Protein AF-A0A7Z9ZID0-F1 (afdb_monomer_lite)

Foldseek 3Di:
DDPPPDDDDDDDDDPLVQLLVLLVVVCPDPLNVCQLQANKEWQAAALSSQSVVCVLLVDHGPSVQSHAWDCDPNATEGDDPVSHDGIFMDGNSHTDPDHPLVSLVVHAQSYEYEEEAQAAEPLGKGKHWALDPCRPPCSSRVCSCVVRNYAAAYEYECVRYDHDLVVVQVVADQVVPPDHGYGGTHIDIDPPHHYGYD

Secondary structure (DSSP, 8-state):
--------------HHHHHHHHHHHHHT-HHHHHHHHSSEEEE-S-HHHHHHHHHHHSS---TTTT-SEEEETTEEEE--GGGSPPPEEEETTEE----HHHHHHH--TT-EEE---SEE-TTS-EEEEE-STT-HHHHHHHHHHHHHT-EEEEE--GGGB-S-HHHHHHT--GGG-SS-SBS--EEEEESSSEEE--

Structure (mmCIF, N/CA/C/O backbone):
data_AF-A0A7Z9ZID0-F1
#
_entry.id   AF-A0A7Z9ZID0-F1
#
loop_
_atom_site.group_PDB
_atom_site.id
_atom_site.type_symbol
_atom_site.label_atom_id
_atom_site.label_alt_id
_atom_site.label_comp_id
_atom_site.label_asym_id
_atom_site.label_entity_id
_atom_site.label_seq_id
_atom_site.pdbx_PDB_ins_code
_atom_site.Cartn_x
_atom_site.Cartn_y
_atom_site.Cartn_z
_atom_site.occupancy
_atom_site.B_iso_or_equiv
_atom_site.auth_seq_id
_atom_site.auth_comp_id
_atom_site.auth_asym_id
_atom_site.auth_atom_id
_atom_site.pdbx_PDB_model_num
ATOM 1 N N . MET A 1 1 ? -44.189 16.144 -4.422 1.00 52.25 1 MET A N 1
ATOM 2 C CA . MET A 1 1 ? -42.868 15.575 -4.083 1.00 52.25 1 MET A CA 1
ATOM 3 C C . MET A 1 1 ? -41.857 16.366 -4.891 1.00 52.25 1 MET A C 1
ATOM 5 O O . MET A 1 1 ? -41.951 16.339 -6.110 1.00 52.25 1 MET A O 1
ATOM 9 N N . SER A 1 2 ? -41.036 17.201 -4.249 1.00 58.66 2 SER A N 1
ATOM 10 C CA . SER A 1 2 ? -40.057 18.024 -4.967 1.00 58.66 2 SER A CA 1
ATOM 11 C C . SER A 1 2 ? -39.011 17.110 -5.590 1.00 58.66 2 SER A C 1
ATOM 13 O O . SER A 1 2 ? -38.384 16.327 -4.877 1.00 58.66 2 SER A O 1
ATOM 15 N N . ASN A 1 3 ? -38.847 17.209 -6.903 1.00 63.84 3 ASN A N 1
ATOM 16 C CA . ASN A 1 3 ? -37.758 16.583 -7.633 1.00 63.84 3 ASN A CA 1
ATOM 17 C C . ASN A 1 3 ? -36.462 17.230 -7.114 1.00 63.84 3 ASN A C 1
ATOM 19 O O . ASN A 1 3 ? -36.176 18.372 -7.468 1.00 63.84 3 ASN A O 1
ATOM 23 N N . GLN A 1 4 ? -35.763 16.591 -6.170 1.00 71.00 4 GLN A N 1
ATOM 24 C CA . GLN A 1 4 ? -34.474 17.103 -5.709 1.00 71.00 4 GLN A CA 1
ATOM 25 C C . GLN A 1 4 ? -33.519 17.067 -6.898 1.00 71.00 4 GLN A C 1
ATOM 27 O O . GLN A 1 4 ? -33.295 16.011 -7.489 1.00 71.00 4 GLN A O 1
ATOM 32 N N . GLU A 1 5 ? -33.014 18.237 -7.272 1.00 78.31 5 GLU A N 1
ATOM 33 C CA . GLU A 1 5 ? -32.021 18.383 -8.326 1.00 78.31 5 GLU A CA 1
ATOM 34 C C . GLU A 1 5 ? -30.779 17.579 -7.922 1.00 78.31 5 GLU A C 1
ATOM 36 O O . GLU A 1 5 ? -30.155 17.847 -6.893 1.00 78.31 5 GLU A O 1
ATOM 41 N N . ILE A 1 6 ? -30.462 16.529 -8.684 1.00 82.38 6 ILE A N 1
ATOM 42 C CA . ILE A 1 6 ? -29.254 15.739 -8.452 1.00 82.38 6 ILE A CA 1
ATOM 43 C C . ILE A 1 6 ? -28.079 16.584 -8.933 1.00 82.38 6 ILE A C 1
ATOM 45 O O . ILE A 1 6 ? -27.819 16.686 -10.131 1.00 82.38 6 ILE A O 1
ATOM 49 N N . THR A 1 7 ? -27.369 17.194 -7.990 1.00 85.38 7 THR A N 1
ATOM 50 C CA . THR A 1 7 ? -26.121 17.900 -8.273 1.00 85.38 7 THR A CA 1
ATOM 51 C C . THR A 1 7 ? -24.980 16.890 -8.339 1.00 85.38 7 THR A C 1
ATOM 53 O O . THR A 1 7 ? -24.645 16.255 -7.341 1.00 85.38 7 THR A O 1
ATOM 56 N N . SER A 1 8 ? -24.358 16.756 -9.509 1.00 90.69 8 SER A N 1
ATOM 57 C CA . SER A 1 8 ? -23.171 15.922 -9.718 1.00 90.69 8 SER A CA 1
ATOM 58 C C . SER A 1 8 ? -22.018 16.744 -10.284 1.00 90.69 8 SER A C 1
ATOM 60 O O . SER A 1 8 ? -22.240 17.629 -11.109 1.00 90.69 8 SER A O 1
ATOM 62 N N . ALA A 1 9 ? -20.788 16.411 -9.896 1.00 91.56 9 ALA A N 1
ATOM 63 C CA . ALA A 1 9 ? -19.568 16.982 -10.455 1.00 91.56 9 ALA A CA 1
ATOM 64 C C . ALA A 1 9 ? -18.607 15.866 -10.879 1.00 91.56 9 ALA A C 1
ATOM 66 O O . ALA A 1 9 ? -18.638 14.766 -10.329 1.00 91.56 9 ALA A O 1
ATOM 67 N N . VAL A 1 10 ? -17.747 16.168 -11.850 1.00 92.31 10 VAL A N 1
ATOM 68 C CA . VAL A 1 10 ? -16.692 15.273 -12.333 1.00 92.31 10 VAL A CA 1
ATOM 69 C C . VAL A 1 10 ? -15.366 16.009 -12.223 1.00 92.31 10 VAL A C 1
ATOM 71 O O . VAL A 1 10 ? -15.252 17.151 -12.666 1.00 92.31 10 VAL A O 1
ATOM 74 N N . PHE A 1 11 ? -14.367 15.346 -11.647 1.00 92.19 11 PHE A N 1
ATOM 75 C CA . PHE A 1 11 ? -13.010 15.865 -11.517 1.00 92.19 11 PHE A CA 1
ATOM 76 C C . PHE A 1 11 ? -12.038 14.925 -12.225 1.00 92.19 11 PHE A C 1
ATOM 78 O O . PHE A 1 11 ? -12.137 13.708 -12.091 1.00 92.19 11 PHE A O 1
ATOM 85 N N . ALA A 1 12 ? -11.089 15.493 -12.966 1.00 93.69 12 ALA A N 1
ATOM 86 C CA . ALA A 1 12 ? -9.945 14.756 -13.482 1.00 93.69 12 ALA A CA 1
ATOM 87 C C . ALA A 1 12 ? -8.785 14.916 -12.497 1.00 93.69 12 ALA A C 1
ATOM 89 O O . ALA A 1 12 ? -8.380 16.041 -12.209 1.00 93.69 12 ALA A O 1
ATOM 90 N N . LEU A 1 13 ? -8.270 13.800 -11.983 1.00 94.00 13 LEU A N 1
ATOM 91 C CA . LEU A 1 13 ? -7.156 13.788 -11.041 1.00 94.00 13 LEU A CA 1
ATOM 92 C C . LEU A 1 13 ? -5.894 13.272 -11.729 1.00 94.00 13 LEU A C 1
ATOM 94 O O . LEU A 1 13 ? -5.905 12.281 -12.460 1.00 94.00 13 LEU A O 1
ATOM 98 N N . THR A 1 14 ? -4.768 13.915 -11.451 1.00 96.19 14 THR A N 1
ATOM 99 C CA . THR A 1 14 ? -3.453 13.333 -11.711 1.00 96.19 14 THR A CA 1
ATOM 100 C C . THR A 1 14 ? -3.218 12.146 -10.771 1.00 96.19 14 THR A C 1
ATOM 102 O O . THR A 1 14 ? -3.783 12.102 -9.672 1.00 96.19 14 THR A O 1
ATOM 105 N N . PRO A 1 15 ? -2.303 11.214 -11.094 1.00 94.50 15 PRO A N 1
ATOM 106 C CA . PRO A 1 15 ? -1.967 10.123 -10.179 1.00 94.50 15 PRO A CA 1
ATOM 107 C C . PRO A 1 15 ? -1.492 10.588 -8.793 1.00 94.50 15 PRO A C 1
ATOM 109 O O . PRO A 1 15 ? -1.578 9.838 -7.828 1.00 94.50 15 PRO A O 1
ATOM 112 N N . SER A 1 16 ? -0.950 11.804 -8.659 1.00 95.06 16 SER A N 1
ATOM 113 C CA . SER A 1 16 ? -0.540 12.338 -7.353 1.00 95.06 16 SER A CA 1
ATOM 114 C C . SER A 1 16 ? -1.727 12.830 -6.522 1.00 95.06 16 SER A C 1
ATOM 116 O O . SER A 1 16 ? -1.750 12.611 -5.313 1.00 95.06 16 SER A O 1
ATOM 118 N N . GLU A 1 17 ? -2.698 13.494 -7.147 1.00 96.62 17 GLU A N 1
ATOM 119 C CA . GLU A 1 17 ? -3.932 13.935 -6.477 1.00 96.62 17 GLU A CA 1
ATOM 120 C C . GLU A 1 17 ? -4.794 12.734 -6.082 1.00 96.62 17 GLU A C 1
ATOM 122 O O . GLU A 1 17 ? -5.309 12.677 -4.969 1.00 96.62 17 GLU A O 1
ATOM 127 N N . SER A 1 18 ? -4.836 11.730 -6.956 1.00 96.69 18 SER A N 1
ATOM 128 C CA . SER A 1 18 ? -5.506 10.446 -6.747 1.00 96.69 18 SER A CA 1
ATOM 129 C C . SER A 1 18 ? -4.941 9.739 -5.492 1.00 96.69 18 SER A C 1
ATOM 131 O O . SER A 1 18 ? -5.659 9.467 -4.529 1.00 96.69 18 SER A O 1
ATOM 133 N N . LYS A 1 19 ? -3.604 9.651 -5.368 1.00 97.50 19 LYS A N 1
ATOM 134 C CA . LYS A 1 19 ? -2.928 9.141 -4.153 1.00 97.50 19 LYS A CA 1
ATOM 135 C C . LYS A 1 19 ? -3.244 9.930 -2.882 1.00 97.50 19 LYS A C 1
ATOM 137 O O . LYS A 1 19 ? -3.289 9.331 -1.809 1.00 97.50 19 LYS A O 1
ATOM 142 N N . ARG A 1 20 ? -3.428 11.253 -2.970 1.00 97.75 20 ARG A N 1
ATOM 143 C CA . ARG A 1 20 ? -3.845 12.075 -1.820 1.00 97.75 20 ARG A CA 1
ATOM 144 C C . ARG A 1 20 ? -5.271 11.726 -1.396 1.00 97.75 20 ARG A C 1
ATOM 146 O O . ARG A 1 20 ? -5.510 11.597 -0.200 1.00 97.75 20 ARG A O 1
ATOM 153 N N . LEU A 1 21 ? -6.189 11.551 -2.347 1.00 97.88 21 LEU A N 1
ATOM 154 C CA . LEU A 1 21 ? -7.563 11.127 -2.065 1.00 97.88 21 LEU A CA 1
ATOM 155 C C . LEU A 1 21 ? -7.592 9.743 -1.402 1.00 97.88 21 LEU A C 1
ATOM 157 O O . LEU A 1 21 ? -8.184 9.600 -0.333 1.00 97.88 21 LEU A O 1
ATOM 161 N N . ILE A 1 22 ? -6.864 8.768 -1.960 1.00 98.56 22 ILE A N 1
ATOM 162 C CA . ILE A 1 22 ? -6.689 7.440 -1.350 1.00 98.56 22 ILE A CA 1
ATOM 163 C C . ILE A 1 22 ? -6.146 7.558 0.072 1.00 98.56 22 ILE A C 1
ATOM 165 O O . ILE A 1 22 ? -6.646 6.894 0.973 1.00 98.56 22 ILE A O 1
ATOM 169 N N . ALA A 1 23 ? -5.122 8.383 0.298 1.00 98.62 23 ALA A N 1
ATOM 170 C CA . ALA A 1 23 ? -4.521 8.516 1.619 1.00 98.62 23 ALA A CA 1
ATOM 171 C C . ALA A 1 23 ? -5.513 9.029 2.669 1.00 98.62 23 ALA A C 1
ATOM 173 O O . ALA A 1 23 ? -5.555 8.491 3.774 1.00 98.62 23 ALA A O 1
ATOM 174 N N . ARG A 1 24 ? -6.356 10.004 2.304 1.00 98.50 24 ARG A N 1
ATOM 175 C CA . ARG A 1 24 ? -7.448 10.480 3.165 1.00 98.50 24 ARG A CA 1
ATOM 176 C C . ARG A 1 24 ? -8.464 9.380 3.446 1.00 98.50 24 ARG A C 1
ATOM 178 O O . ARG A 1 24 ? -8.878 9.219 4.589 1.00 98.50 24 ARG A O 1
ATOM 185 N N . ALA A 1 25 ? -8.832 8.606 2.424 1.00 98.62 25 ALA A N 1
ATOM 186 C CA . ALA A 1 25 ? -9.742 7.478 2.586 1.00 98.62 25 ALA A CA 1
ATOM 187 C C . ALA A 1 25 ? -9.162 6.411 3.529 1.00 98.62 25 ALA A C 1
ATOM 189 O O . ALA A 1 25 ? -9.873 5.943 4.409 1.00 98.62 25 ALA A O 1
ATOM 190 N N . VAL A 1 26 ? -7.869 6.083 3.402 1.00 98.81 26 VAL A N 1
ATOM 191 C CA . VAL A 1 26 ? -7.163 5.163 4.311 1.00 98.81 26 VAL A CA 1
ATOM 192 C C . VAL A 1 26 ? -7.161 5.694 5.743 1.00 98.81 26 VAL A C 1
ATOM 194 O O . VAL A 1 26 ? -7.494 4.948 6.656 1.00 98.81 26 VAL A O 1
ATOM 197 N N . ALA A 1 27 ? -6.823 6.969 5.953 1.00 98.69 27 ALA A N 1
ATOM 198 C CA . ALA A 1 27 ? -6.799 7.572 7.288 1.00 98.69 27 ALA A CA 1
ATOM 199 C C . ALA A 1 27 ? -8.185 7.614 7.960 1.00 98.69 27 ALA A C 1
ATOM 201 O O . ALA A 1 27 ? -8.279 7.599 9.184 1.00 98.69 27 ALA A O 1
ATOM 202 N N . ALA A 1 28 ? -9.260 7.638 7.168 1.00 98.69 28 ALA A N 1
ATOM 203 C CA . ALA A 1 28 ? -10.639 7.617 7.649 1.00 98.69 28 ALA A CA 1
ATOM 204 C C . ALA A 1 28 ? -11.189 6.202 7.923 1.00 98.69 28 ALA A C 1
ATOM 206 O O . ALA A 1 28 ? -12.345 6.069 8.327 1.00 98.69 28 ALA A O 1
ATOM 207 N N . LEU A 1 29 ? -10.412 5.140 7.682 1.00 98.81 29 LEU A N 1
ATOM 208 C CA . LEU A 1 29 ? -10.861 3.774 7.943 1.00 98.81 29 LEU A CA 1
ATOM 209 C C . LEU A 1 29 ? -10.981 3.507 9.452 1.00 98.81 29 LEU A C 1
ATOM 211 O O . LEU A 1 29 ? -10.045 3.835 10.184 1.00 98.81 29 LEU A O 1
ATOM 215 N N . PRO A 1 30 ? -12.061 2.850 9.923 1.00 98.62 30 PRO A N 1
ATOM 216 C CA . PRO A 1 30 ? -12.244 2.561 11.345 1.00 98.62 30 PRO A CA 1
ATOM 217 C C . PRO A 1 30 ? -11.080 1.788 11.971 1.00 98.62 30 PRO A C 1
ATOM 219 O O . PRO A 1 30 ? -10.649 2.121 13.068 1.00 98.62 30 PRO A O 1
ATOM 222 N N . GLU A 1 31 ? -10.529 0.793 11.270 1.00 98.62 31 GLU A N 1
ATOM 223 C CA . GLU A 1 31 ? -9.382 0.021 11.757 1.00 98.62 31 GLU A CA 1
ATOM 224 C C . GLU A 1 31 ? -8.101 0.863 11.867 1.00 98.62 31 GLU A C 1
ATOM 226 O O . GLU A 1 31 ? -7.307 0.664 12.783 1.00 98.62 31 GLU A O 1
ATOM 231 N N . VAL A 1 32 ? -7.921 1.849 10.981 1.00 98.81 32 VAL A N 1
ATOM 232 C CA . VAL A 1 32 ? -6.779 2.771 11.027 1.00 98.81 32 VAL A CA 1
ATOM 233 C C . VAL A 1 32 ? -6.950 3.750 12.179 1.00 98.81 32 VAL A C 1
ATOM 235 O O . VAL A 1 32 ? -6.017 3.933 12.951 1.00 98.81 32 VAL A O 1
ATOM 238 N N . GLN A 1 33 ? -8.139 4.333 12.346 1.00 98.81 33 GLN A N 1
ATOM 239 C CA . GLN A 1 33 ? -8.438 5.233 13.464 1.00 98.81 33 GLN A CA 1
ATOM 240 C C . GLN A 1 33 ? -8.294 4.522 14.811 1.00 98.81 33 GLN A C 1
ATOM 242 O O . GLN A 1 33 ? -7.631 5.035 15.708 1.00 98.81 33 GLN A O 1
ATOM 247 N N . ARG A 1 34 ? -8.817 3.296 14.923 1.00 98.62 34 ARG A N 1
ATOM 248 C CA . ARG A 1 34 ? -8.649 2.463 16.116 1.00 98.62 34 ARG A CA 1
ATOM 249 C C . ARG A 1 34 ? -7.175 2.221 16.414 1.00 98.62 34 ARG A C 1
ATOM 251 O O . ARG A 1 34 ? -6.775 2.423 17.549 1.00 98.62 34 ARG A O 1
ATOM 258 N N . ALA A 1 35 ? -6.366 1.840 15.423 1.00 98.62 35 ALA A N 1
ATOM 259 C CA . ALA A 1 35 ? -4.933 1.608 15.618 1.00 98.62 35 ALA A CA 1
ATOM 260 C C . ALA A 1 35 ? -4.125 2.894 15.897 1.00 98.62 35 ALA A C 1
ATOM 262 O O . ALA A 1 35 ? -3.080 2.825 16.539 1.00 98.62 35 ALA A O 1
ATOM 263 N N . MET A 1 36 ? -4.613 4.063 15.461 1.00 98.56 36 MET A N 1
ATOM 264 C CA . MET A 1 36 ? -4.063 5.370 15.848 1.00 98.56 36 MET A CA 1
ATOM 265 C C . MET A 1 36 ? -4.373 5.723 17.308 1.00 98.56 36 MET A C 1
ATOM 267 O O . MET A 1 36 ? -3.589 6.422 17.929 1.00 98.56 36 MET A O 1
ATOM 271 N N . GLU A 1 37 ? -5.494 5.270 17.870 1.00 98.44 37 GLU A N 1
ATOM 272 C CA . GLU A 1 37 ? -5.817 5.483 19.291 1.00 98.44 37 GLU A CA 1
ATOM 273 C C . GLU A 1 37 ? -5.188 4.418 20.192 1.00 98.44 37 GLU A C 1
ATOM 275 O O . GLU A 1 37 ? -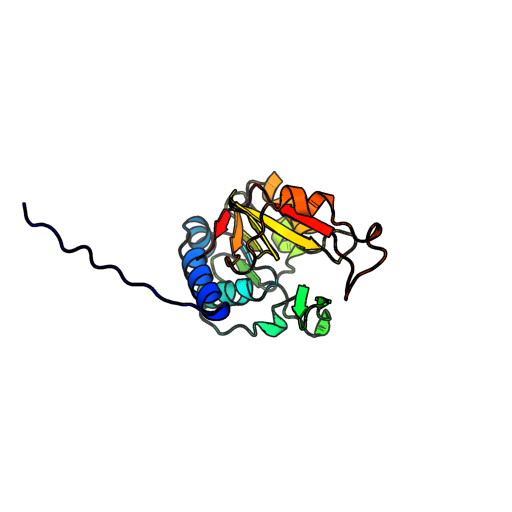4.765 4.698 21.313 1.00 98.44 37 GLU A O 1
ATOM 280 N N . ARG A 1 38 ? -5.181 3.174 19.711 1.00 97.94 38 ARG A N 1
ATOM 281 C CA . ARG A 1 38 ? -4.702 1.998 20.424 1.00 97.94 38 ARG A CA 1
ATOM 282 C C . ARG A 1 38 ? -4.298 0.917 19.431 1.00 97.94 38 ARG A C 1
ATOM 284 O O . ARG A 1 38 ? -5.163 0.361 18.758 1.00 97.94 38 ARG A O 1
ATOM 291 N N . GLY A 1 39 ? -3.030 0.538 19.400 1.00 98.12 39 GLY A N 1
ATOM 292 C CA . GLY A 1 39 ? -2.506 -0.537 18.554 1.00 98.12 39 GLY A CA 1
ATOM 293 C C . GLY A 1 39 ? -1.281 -0.121 17.751 1.00 98.12 39 GLY A C 1
ATOM 294 O O . GLY A 1 39 ? -0.663 0.914 18.003 1.00 98.12 39 GLY A O 1
ATOM 295 N N . GLN A 1 40 ? -0.910 -0.957 16.786 1.00 98.62 40 GLN A N 1
ATOM 296 C CA . GLN A 1 40 ? 0.246 -0.747 15.925 1.00 98.62 40 GLN A CA 1
ATOM 297 C C . GLN A 1 40 ? -0.165 -0.510 14.475 1.00 98.62 40 GLN A C 1
ATOM 299 O O . GLN A 1 40 ? -1.021 -1.199 13.917 1.00 98.62 40 GLN A O 1
ATOM 304 N N . ILE A 1 41 ? 0.516 0.435 13.827 1.00 98.88 41 ILE A N 1
ATOM 305 C CA . ILE A 1 41 ? 0.412 0.652 12.382 1.00 98.88 41 ILE A CA 1
ATOM 306 C C . ILE A 1 41 ? 1.805 0.567 11.778 1.00 98.88 41 ILE A C 1
ATOM 308 O O . ILE A 1 41 ? 2.710 1.308 12.156 1.00 98.88 41 ILE A O 1
ATOM 312 N N . ILE A 1 42 ? 1.974 -0.300 10.785 1.00 98.75 42 ILE A N 1
ATOM 313 C CA . ILE A 1 42 ? 3.168 -0.313 9.941 1.00 98.75 42 ILE A CA 1
ATOM 314 C C . ILE A 1 42 ? 2.812 0.259 8.578 1.00 98.75 42 ILE A C 1
ATOM 316 O O . ILE A 1 42 ? 2.019 -0.314 7.828 1.00 98.75 42 ILE A O 1
ATOM 320 N N . ILE A 1 43 ? 3.472 1.355 8.214 1.00 98.69 43 ILE A N 1
ATOM 321 C CA . ILE A 1 43 ? 3.364 1.968 6.893 1.00 98.69 43 ILE A CA 1
ATOM 322 C C . ILE A 1 43 ? 4.608 1.586 6.098 1.00 98.69 43 ILE A C 1
ATOM 324 O O . ILE A 1 43 ? 5.686 2.160 6.256 1.00 98.69 43 ILE A O 1
ATOM 328 N N . ALA A 1 44 ? 4.467 0.594 5.222 1.00 97.75 44 ALA A N 1
ATOM 329 C CA . ALA A 1 44 ? 5.571 0.127 4.396 1.00 97.75 44 ALA A CA 1
ATOM 330 C C . ALA A 1 44 ? 5.965 1.153 3.317 1.00 97.75 44 ALA A C 1
ATOM 332 O O . ALA A 1 44 ? 5.181 2.021 2.934 1.00 97.75 44 ALA A O 1
ATOM 333 N N . ASN A 1 45 ? 7.164 1.011 2.751 1.00 96.06 45 ASN A N 1
AT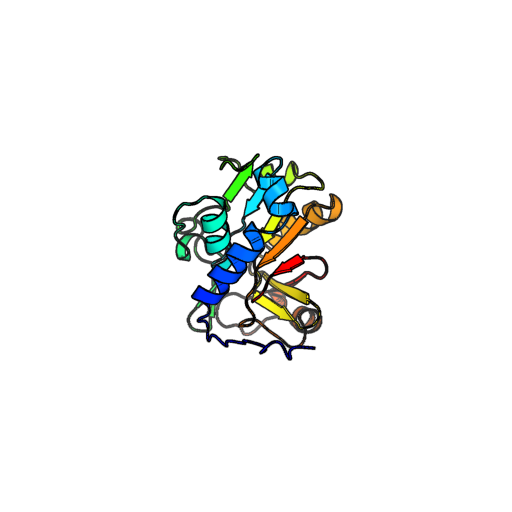OM 334 C CA . ASN A 1 45 ? 7.639 1.901 1.693 1.00 96.06 45 ASN A CA 1
ATOM 335 C C . ASN A 1 45 ? 6.746 1.883 0.435 1.00 96.06 45 ASN A C 1
ATOM 337 O O . ASN A 1 45 ? 6.295 0.831 -0.040 1.00 96.06 45 ASN A O 1
ATOM 341 N N . GLY A 1 46 ? 6.575 3.060 -0.166 1.00 95.12 46 GLY A N 1
ATOM 342 C CA . GLY A 1 46 ? 5.837 3.268 -1.409 1.00 95.12 46 GLY A CA 1
ATOM 343 C C . GLY A 1 46 ? 5.439 4.729 -1.596 1.00 95.12 46 GLY A C 1
ATOM 344 O O . GLY A 1 46 ? 5.191 5.437 -0.626 1.00 95.12 46 GLY A O 1
ATOM 345 N N . THR A 1 47 ? 5.336 5.191 -2.845 1.00 94.25 47 THR A N 1
ATOM 346 C CA . THR A 1 47 ? 4.961 6.591 -3.104 1.00 94.25 47 THR A CA 1
ATOM 347 C C . THR A 1 47 ? 3.562 6.908 -2.597 1.00 94.25 47 THR A C 1
ATOM 349 O O . THR A 1 47 ? 3.383 7.970 -2.032 1.00 94.25 47 THR A O 1
ATOM 352 N N . THR A 1 48 ? 2.589 6.004 -2.764 1.00 96.38 48 THR A N 1
ATOM 353 C CA . THR A 1 48 ? 1.221 6.178 -2.241 1.00 96.38 48 THR A CA 1
ATOM 354 C C . THR A 1 48 ? 1.209 6.119 -0.716 1.00 96.38 48 THR A C 1
ATOM 356 O O . THR A 1 48 ? 0.624 6.972 -0.063 1.00 96.38 48 THR A O 1
ATOM 359 N N . ASN A 1 49 ? 1.952 5.173 -0.142 1.00 97.94 49 ASN A N 1
ATOM 360 C CA . ASN A 1 49 ? 2.095 5.031 1.303 1.00 97.94 49 ASN A CA 1
ATOM 361 C C . ASN A 1 49 ? 2.738 6.260 1.958 1.00 97.94 49 ASN A C 1
ATOM 363 O O . ASN A 1 49 ? 2.448 6.547 3.109 1.00 97.94 49 ASN A O 1
ATOM 367 N N . ALA A 1 50 ? 3.571 7.012 1.233 1.00 97.75 50 ALA A N 1
ATOM 368 C CA . ALA A 1 50 ? 4.098 8.281 1.721 1.00 97.75 50 ALA A CA 1
ATOM 369 C C . ALA A 1 50 ? 2.993 9.327 1.931 1.00 97.75 50 ALA A C 1
ATOM 371 O O . ALA A 1 50 ? 3.109 10.130 2.843 1.00 97.75 50 ALA A O 1
ATOM 372 N N . PHE A 1 51 ? 1.933 9.328 1.111 1.00 98.38 51 PHE A N 1
ATOM 373 C CA . PHE A 1 51 ? 0.768 10.192 1.344 1.00 98.38 51 PHE A CA 1
ATOM 374 C C . PHE A 1 51 ? -0.013 9.715 2.567 1.00 98.38 51 PHE A C 1
ATOM 376 O O . PHE A 1 51 ? -0.393 10.543 3.380 1.00 98.38 51 PHE A O 1
ATOM 383 N N . VAL A 1 52 ? -0.188 8.399 2.737 1.00 98.69 52 VAL A N 1
ATOM 384 C CA . VAL A 1 52 ? -0.818 7.837 3.947 1.00 98.69 52 VAL A CA 1
ATOM 385 C C . VAL A 1 52 ? -0.038 8.239 5.200 1.00 98.69 52 VAL A C 1
ATOM 387 O O . VAL A 1 52 ? -0.632 8.714 6.157 1.00 98.69 52 VAL A O 1
ATOM 390 N N . ALA A 1 53 ? 1.291 8.112 5.176 1.00 98.56 53 ALA A N 1
ATOM 391 C CA . ALA A 1 53 ? 2.144 8.542 6.277 1.00 98.56 53 ALA A CA 1
ATOM 392 C C . ALA A 1 53 ? 1.981 10.038 6.583 1.00 98.56 53 ALA A C 1
ATOM 394 O O . ALA A 1 53 ? 1.901 10.396 7.747 1.00 98.56 53 ALA A O 1
ATOM 395 N N . GLU A 1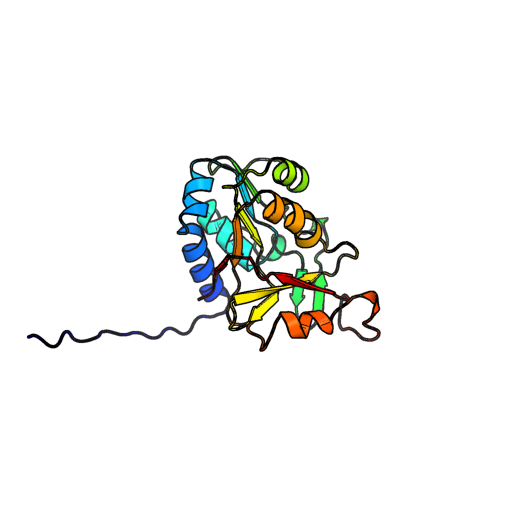 54 ? 1.869 10.910 5.576 1.00 98.19 54 GLU A N 1
ATOM 396 C CA . GLU A 1 54 ? 1.583 12.331 5.826 1.00 98.19 54 GLU A CA 1
ATOM 397 C C . GLU A 1 54 ? 0.221 12.576 6.464 1.00 98.19 54 GLU A C 1
ATOM 399 O O . GLU A 1 54 ? 0.128 13.419 7.349 1.00 98.19 54 GLU A O 1
ATOM 404 N N . GLU A 1 55 ? -0.827 11.884 6.007 1.00 98.19 55 GLU A N 1
ATOM 405 C CA . GLU A 1 55 ? -2.166 12.059 6.581 1.00 98.19 55 GLU A CA 1
ATOM 406 C C . GLU A 1 55 ? -2.203 11.611 8.046 1.00 98.19 55 GLU A C 1
ATOM 408 O O . GLU A 1 55 ? -2.827 12.281 8.861 1.00 98.19 55 GLU A O 1
ATOM 413 N N . LEU A 1 56 ? -1.510 10.520 8.391 1.00 98.56 56 LEU A N 1
ATOM 414 C CA . LEU A 1 56 ? -1.486 9.994 9.759 1.00 98.56 56 LEU A CA 1
ATOM 415 C C . LEU A 1 56 ? -0.541 10.766 10.690 1.00 98.56 56 LEU A C 1
ATOM 417 O O . LEU A 1 56 ? -0.852 10.931 11.862 1.00 98.56 56 LEU A O 1
ATOM 421 N N . LEU A 1 57 ? 0.595 11.252 10.183 1.00 97.69 57 LEU A N 1
ATOM 422 C CA . LEU A 1 57 ? 1.600 11.958 10.988 1.00 97.69 57 LEU A CA 1
ATOM 423 C C . LEU A 1 57 ? 1.391 13.476 11.044 1.00 97.69 57 LEU A C 1
ATOM 425 O O . LEU A 1 57 ? 2.026 14.154 11.847 1.00 97.69 57 LEU A O 1
ATOM 429 N N . GLY A 1 58 ? 0.597 14.042 10.133 1.00 96.94 58 GLY A N 1
ATOM 430 C CA . GLY A 1 58 ? 0.408 15.490 10.016 1.00 96.94 58 GLY A CA 1
ATOM 431 C C . GLY A 1 58 ? 1.654 16.268 9.563 1.00 96.94 58 GLY A C 1
ATOM 432 O O . GLY A 1 58 ? 1.642 17.498 9.584 1.00 96.94 58 GLY A O 1
ATOM 433 N N . VAL A 1 59 ? 2.726 15.588 9.136 1.00 95.31 59 VAL A N 1
ATOM 434 C CA . VAL A 1 59 ? 3.985 16.209 8.688 1.00 95.31 59 VAL A CA 1
ATOM 435 C C . VAL A 1 59 ? 4.364 15.766 7.276 1.00 95.31 59 VAL A C 1
ATOM 437 O O . VAL A 1 59 ? 4.064 14.634 6.897 1.00 95.31 59 VAL A O 1
ATOM 440 N N . PRO A 1 60 ? 5.065 16.605 6.489 1.00 95.62 60 PRO A N 1
ATOM 441 C CA . PRO A 1 60 ? 5.500 16.227 5.151 1.00 95.62 60 PRO A CA 1
ATOM 442 C C . PRO A 1 60 ? 6.465 15.033 5.132 1.00 95.62 60 PRO A C 1
ATOM 444 O O . PRO A 1 60 ? 7.447 14.998 5.872 1.00 95.62 60 PRO A O 1
ATOM 447 N N . VAL A 1 61 ? 6.250 14.096 4.204 1.00 96.69 61 VAL A N 1
ATOM 448 C CA . VAL A 1 61 ? 7.107 12.912 4.002 1.00 96.69 61 VAL A CA 1
ATOM 449 C C . VAL A 1 61 ? 7.781 12.977 2.627 1.00 96.69 61 VAL A C 1
ATOM 451 O O . VAL A 1 61 ? 7.082 13.048 1.606 1.00 96.69 61 VAL A O 1
ATOM 454 N N . PRO A 1 62 ? 9.123 12.880 2.536 1.00 94.62 62 PRO A N 1
ATOM 455 C CA . PRO A 1 62 ? 9.844 12.844 1.261 1.00 94.62 62 PRO A CA 1
ATOM 456 C C . PRO A 1 62 ? 9.492 11.607 0.407 1.00 94.62 62 PRO A C 1
ATOM 458 O O . PRO A 1 62 ? 10.155 10.572 0.478 1.00 94.62 62 PRO A O 1
ATOM 461 N N . LYS A 1 63 ? 8.463 11.708 -0.449 1.00 93.19 63 LYS A N 1
ATOM 462 C CA . LYS A 1 63 ? 7.877 10.575 -1.207 1.00 93.19 63 LYS A CA 1
ATOM 463 C C . LYS A 1 63 ? 8.895 9.752 -1.982 1.00 93.19 63 LYS A C 1
ATOM 465 O O . LYS A 1 63 ? 8.811 8.528 -2.001 1.00 93.19 63 LYS A O 1
ATOM 470 N N . VAL A 1 64 ? 9.849 10.429 -2.619 1.00 90.00 64 VAL A N 1
ATOM 471 C CA . VAL A 1 64 ? 10.896 9.784 -3.419 1.00 90.00 64 VAL A CA 1
ATOM 472 C C . VAL A 1 64 ? 11.789 8.905 -2.543 1.00 90.00 64 VAL A C 1
ATOM 474 O O . VAL A 1 64 ? 12.091 7.779 -2.930 1.00 90.00 64 VAL A O 1
ATOM 477 N N . ARG A 1 65 ? 12.159 9.386 -1.349 1.00 92.56 65 ARG A N 1
ATOM 478 C CA . ARG A 1 65 ? 12.977 8.631 -0.389 1.00 92.56 65 ARG A CA 1
ATOM 479 C C . ARG A 1 65 ? 12.166 7.565 0.343 1.00 92.56 65 ARG A C 1
ATOM 481 O O . ARG A 1 65 ? 12.722 6.560 0.755 1.00 92.56 65 ARG A O 1
ATOM 488 N N . PHE A 1 66 ? 10.855 7.735 0.483 1.00 94.88 66 PHE A N 1
ATOM 489 C CA . PHE A 1 66 ? 9.993 6.721 1.095 1.00 94.88 66 PHE A CA 1
ATOM 490 C C . PHE A 1 66 ? 9.585 5.595 0.125 1.00 94.88 66 PHE A C 1
ATOM 492 O O . PHE A 1 66 ? 8.922 4.636 0.522 1.00 94.88 66 PHE A O 1
ATOM 499 N N . ALA A 1 67 ? 9.977 5.672 -1.149 1.00 90.12 67 ALA A N 1
ATOM 500 C CA . ALA A 1 67 ? 9.722 4.637 -2.143 1.00 90.12 67 ALA A CA 1
ATOM 501 C C . ALA A 1 67 ? 10.872 3.618 -2.221 1.00 90.12 67 ALA A C 1
ATOM 503 O O . ALA A 1 67 ? 12.045 3.981 -2.229 1.00 90.12 67 ALA A O 1
ATOM 504 N N . ALA A 1 68 ? 10.530 2.331 -2.332 1.00 85.38 68 ALA A N 1
ATOM 505 C CA . ALA A 1 68 ? 11.499 1.245 -2.487 1.00 85.38 68 ALA A CA 1
ATOM 506 C C . ALA A 1 68 ? 11.582 0.745 -3.937 1.00 85.38 68 ALA A C 1
ATOM 508 O O . ALA A 1 68 ? 12.534 1.068 -4.644 1.00 85.38 68 ALA A O 1
ATOM 509 N N . GLY A 1 69 ? 10.589 -0.035 -4.371 1.00 82.75 69 GLY A N 1
ATOM 510 C CA . GLY A 1 69 ? 10.426 -0.436 -5.768 1.00 82.75 69 GLY A CA 1
ATOM 511 C C . GLY A 1 69 ? 9.628 0.617 -6.529 1.00 82.75 69 GLY A C 1
ATOM 512 O O . GLY A 1 69 ? 8.537 0.992 -6.091 1.00 82.75 69 GLY A O 1
ATOM 513 N N . VAL A 1 70 ? 10.164 1.097 -7.647 1.00 83.62 70 VAL A N 1
ATOM 514 C CA . VAL A 1 70 ? 9.506 2.079 -8.515 1.00 83.62 70 VAL A CA 1
ATOM 515 C C . VAL A 1 70 ? 9.595 1.641 -9.972 1.00 83.62 70 VAL A C 1
ATOM 517 O O . VAL A 1 70 ? 10.553 0.991 -10.384 1.00 83.62 70 VAL A O 1
ATOM 520 N N . ILE A 1 71 ? 8.574 2.004 -10.744 1.00 84.12 71 ILE A N 1
ATOM 521 C CA . ILE A 1 71 ? 8.612 1.941 -12.204 1.00 84.12 71 ILE A CA 1
ATOM 522 C C . ILE A 1 71 ? 8.990 3.349 -12.652 1.00 84.12 71 ILE A C 1
ATOM 524 O O . ILE A 1 71 ? 8.214 4.281 -12.443 1.00 84.12 71 ILE A O 1
ATOM 528 N N . SER A 1 72 ? 10.202 3.516 -13.173 1.00 79.38 72 SER A N 1
ATOM 529 C CA . SER A 1 72 ? 10.736 4.816 -13.589 1.00 79.38 72 SER A CA 1
ATOM 530 C C . SER A 1 72 ? 11.253 4.694 -15.009 1.00 79.38 72 SER A C 1
ATOM 532 O O . SER A 1 72 ? 11.980 3.751 -15.300 1.00 79.38 72 SER A O 1
ATOM 534 N N . GLU A 1 73 ? 10.853 5.614 -15.887 1.00 82.94 73 GLU A N 1
ATOM 535 C CA . GLU A 1 73 ? 11.304 5.641 -17.291 1.00 82.94 73 GLU A CA 1
ATOM 536 C C . GLU A 1 73 ? 11.064 4.308 -18.034 1.00 82.94 73 GLU A C 1
ATOM 538 O O . GLU A 1 73 ? 11.840 3.897 -18.888 1.00 82.94 73 GLU A O 1
ATOM 543 N N . GLY A 1 74 ? 9.983 3.597 -17.685 1.00 82.50 74 GLY A N 1
ATOM 544 C CA . GLY A 1 74 ? 9.646 2.292 -18.271 1.00 82.50 74 GLY A CA 1
ATOM 545 C C . GLY A 1 74 ? 10.456 1.108 -17.726 1.00 82.50 74 GLY A C 1
ATOM 546 O O . GLY A 1 74 ? 10.335 0.000 -18.244 1.00 82.50 74 GLY A O 1
ATOM 547 N N . VAL A 1 75 ? 11.255 1.314 -16.677 1.00 89.00 75 VAL A N 1
ATOM 548 C CA . VAL A 1 75 ? 12.165 0.311 -16.111 1.00 89.00 75 VAL A CA 1
ATOM 549 C C . VAL A 1 75 ? 11.780 -0.017 -14.668 1.00 89.00 75 VAL A C 1
ATOM 551 O O . VAL A 1 75 ? 11.469 0.869 -13.865 1.00 89.00 75 VAL A O 1
ATOM 554 N N . LEU A 1 76 ? 11.814 -1.306 -14.321 1.00 90.25 76 LEU A N 1
ATOM 555 C CA . LEU A 1 76 ? 11.613 -1.771 -12.948 1.00 90.25 76 LEU A CA 1
ATOM 556 C C . LEU A 1 76 ? 12.899 -1.574 -12.148 1.00 90.25 76 LEU A C 1
ATOM 558 O O . LEU A 1 76 ? 13.896 -2.245 -12.404 1.00 90.25 76 LEU A O 1
ATOM 562 N N . VAL A 1 77 ? 12.894 -0.683 -11.161 1.00 87.75 77 VAL A N 1
ATOM 563 C CA . VAL A 1 77 ? 14.091 -0.404 -10.359 1.00 87.75 77 VAL A CA 1
ATOM 564 C C . VAL A 1 77 ? 13.789 -0.431 -8.869 1.00 87.75 77 VAL A C 1
ATOM 566 O O . VAL A 1 77 ? 12.692 -0.111 -8.407 1.00 87.75 77 VAL A O 1
ATOM 569 N N . VAL A 1 78 ? 14.799 -0.814 -8.098 1.00 85.62 78 VAL A N 1
ATOM 570 C CA . VAL A 1 78 ? 14.783 -0.730 -6.639 1.00 85.62 78 VAL A CA 1
ATOM 571 C C . VAL A 1 78 ? 15.781 0.336 -6.245 1.00 85.62 78 VAL A C 1
ATOM 573 O O . VAL A 1 78 ? 16.947 0.262 -6.629 1.00 85.62 78 VAL A O 1
ATOM 576 N N . ARG A 1 79 ? 15.332 1.326 -5.475 1.00 83.50 79 ARG A N 1
ATOM 577 C CA . ARG A 1 79 ? 16.245 2.321 -4.912 1.00 83.50 79 ARG A CA 1
ATOM 578 C C . ARG A 1 79 ? 17.190 1.671 -3.908 1.00 83.50 79 ARG A C 1
ATOM 580 O O . ARG A 1 79 ? 16.805 0.751 -3.180 1.00 83.50 79 ARG A O 1
ATOM 587 N N . ARG A 1 80 ? 18.415 2.189 -3.856 1.00 82.62 80 ARG A N 1
ATOM 588 C CA . ARG A 1 80 ? 19.436 1.763 -2.896 1.00 82.62 80 ARG A CA 1
ATOM 589 C C . ARG A 1 80 ? 18.939 1.957 -1.462 1.00 82.62 80 ARG A C 1
ATOM 591 O O . ARG A 1 80 ? 18.183 2.886 -1.187 1.00 82.62 80 ARG A O 1
ATOM 598 N N . SER A 1 81 ? 19.303 1.060 -0.548 1.00 81.00 81 SER A N 1
ATOM 599 C CA . SER A 1 81 ? 18.896 1.109 0.869 1.00 81.00 81 SER A CA 1
ATOM 600 C C . SER A 1 81 ? 19.220 2.432 1.533 1.00 81.00 81 SER A C 1
ATOM 602 O O . SER A 1 81 ? 18.375 2.972 2.234 1.00 81.00 81 SER A O 1
ATOM 604 N N . GLU A 1 82 ? 20.397 2.969 1.251 1.00 84.88 82 GLU A N 1
ATOM 605 C CA . GLU A 1 82 ? 20.976 4.130 1.924 1.00 84.88 82 GLU A CA 1
ATOM 606 C C . GLU A 1 82 ? 20.251 5.430 1.537 1.00 84.88 82 GLU A C 1
ATOM 608 O O . GLU A 1 82 ? 20.258 6.413 2.271 1.00 84.88 82 GLU A O 1
ATOM 613 N N . GLU A 1 83 ? 19.574 5.427 0.387 1.00 86.00 83 GLU A N 1
ATOM 614 C CA . GLU A 1 83 ? 18.797 6.561 -0.118 1.00 86.00 83 GLU A CA 1
ATOM 615 C C . GLU A 1 83 ? 17.354 6.567 0.418 1.00 86.00 83 GLU A C 1
ATOM 617 O O . GLU A 1 83 ? 16.633 7.564 0.268 1.00 86.00 83 GLU A O 1
ATOM 622 N N . ARG A 1 84 ? 16.919 5.459 1.035 1.00 90.88 84 ARG A N 1
ATOM 623 C CA . ARG A 1 84 ? 15.535 5.241 1.455 1.00 90.88 84 ARG A CA 1
ATOM 624 C C . ARG A 1 84 ? 15.316 5.609 2.914 1.00 90.88 84 ARG A C 1
ATOM 626 O O . ARG A 1 84 ? 16.132 5.319 3.780 1.00 90.88 84 ARG A O 1
ATOM 633 N N . LEU A 1 85 ? 14.164 6.208 3.185 1.00 93.44 85 LEU A N 1
ATOM 634 C CA . LEU A 1 85 ? 13.633 6.278 4.541 1.00 93.44 85 LEU A CA 1
ATOM 635 C C . LEU A 1 85 ? 13.095 4.892 4.934 1.00 93.44 85 LEU A C 1
ATOM 637 O O . LEU A 1 85 ? 12.501 4.218 4.080 1.00 93.44 85 LEU A O 1
ATOM 641 N N . PRO A 1 86 ? 13.285 4.452 6.188 1.00 94.94 86 PRO A N 1
ATOM 642 C CA . PRO A 1 86 ? 12.690 3.209 6.659 1.00 94.94 86 PRO A CA 1
ATOM 643 C C . PRO A 1 86 ? 11.154 3.315 6.661 1.00 94.94 86 PRO A C 1
ATOM 645 O O . PRO A 1 86 ? 10.622 4.426 6.658 1.00 94.94 86 PRO A O 1
ATOM 648 N N . PRO A 1 87 ? 10.428 2.183 6.649 1.00 96.81 87 PRO A N 1
ATOM 649 C CA . PRO A 1 87 ? 9.001 2.152 6.965 1.00 96.81 87 PRO A CA 1
ATOM 650 C C . PRO A 1 87 ? 8.696 2.876 8.279 1.00 96.81 87 PRO A C 1
ATOM 652 O O . PRO A 1 87 ? 9.501 2.814 9.206 1.00 96.81 87 PRO A O 1
ATOM 655 N N . TYR A 1 88 ? 7.522 3.500 8.377 1.00 98.12 88 TYR A N 1
ATOM 656 C CA . TYR A 1 88 ? 7.054 4.028 9.657 1.00 98.12 88 TYR A CA 1
ATOM 657 C C . TYR A 1 88 ? 6.413 2.912 10.475 1.00 98.12 88 TYR A C 1
ATOM 659 O O . TYR A 1 88 ? 5.640 2.112 9.939 1.00 98.12 88 TYR A O 1
ATOM 667 N N . VAL A 1 89 ? 6.723 2.895 11.766 1.00 98.62 89 VAL A N 1
ATOM 668 C CA . VAL A 1 89 ? 6.039 2.096 12.779 1.00 98.62 89 VAL A CA 1
ATOM 669 C C . VAL A 1 89 ? 5.415 3.076 13.758 1.00 98.62 89 VAL A C 1
ATOM 671 O O . VAL A 1 89 ? 6.121 3.918 14.310 1.00 98.62 89 VAL A O 1
ATOM 674 N N . LEU A 1 90 ? 4.103 2.982 13.936 1.00 98.69 90 LEU A N 1
ATOM 675 C CA . LEU A 1 90 ? 3.346 3.771 14.899 1.00 98.69 90 LEU A CA 1
ATOM 676 C C . LEU A 1 90 ? 2.846 2.850 16.009 1.00 98.69 90 LEU A C 1
ATOM 678 O O . LEU A 1 90 ? 2.455 1.713 15.727 1.00 98.69 90 LEU A O 1
ATOM 682 N N . ARG A 1 91 ? 2.846 3.347 17.244 1.00 98.50 91 ARG A N 1
ATOM 683 C CA . ARG A 1 91 ? 2.156 2.743 18.387 1.00 98.50 91 ARG A CA 1
ATOM 684 C C . ARG A 1 91 ? 1.270 3.802 19.016 1.00 98.50 91 ARG A C 1
ATOM 686 O O . ARG A 1 91 ? 1.779 4.859 19.374 1.00 98.50 91 ARG A O 1
ATOM 693 N N . ASP A 1 92 ? -0.024 3.518 19.114 1.00 98.06 92 ASP A N 1
ATOM 694 C CA . ASP A 1 92 ? -1.022 4.440 19.669 1.00 98.06 92 ASP A CA 1
ATOM 695 C C . ASP A 1 92 ? -0.902 5.844 19.036 1.00 98.06 92 ASP A C 1
ATOM 697 O O . ASP A 1 92 ? -0.887 6.870 19.711 1.00 98.06 92 ASP A O 1
ATOM 701 N N . GLY A 1 93 ? -0.713 5.864 17.709 1.00 97.56 93 GLY A N 1
ATOM 702 C CA . GLY A 1 93 ? -0.615 7.080 16.898 1.00 97.56 93 GLY A CA 1
ATOM 703 C C . GLY A 1 93 ? 0.770 7.730 16.841 1.00 97.56 93 GLY A C 1
ATOM 704 O O . GLY A 1 93 ? 1.023 8.531 15.941 1.00 97.56 93 GLY A O 1
ATOM 705 N N . GLU A 1 94 ? 1.696 7.340 17.716 1.00 98.12 94 GLU A N 1
ATOM 706 C CA . GLU A 1 94 ? 3.018 7.959 17.818 1.00 98.12 94 GLU A CA 1
ATOM 707 C C . GLU A 1 94 ? 4.102 7.155 17.078 1.00 98.12 94 GLU A C 1
ATOM 709 O O . GLU A 1 94 ? 4.165 5.926 17.208 1.00 98.12 94 GLU A O 1
ATOM 714 N N . PRO A 1 95 ? 5.000 7.808 16.313 1.00 97.75 95 PRO A N 1
ATOM 715 C CA . PRO A 1 95 ? 6.144 7.142 15.702 1.00 97.75 95 PRO A CA 1
ATOM 716 C C . PRO A 1 95 ? 7.080 6.543 16.747 1.00 97.75 95 PRO A C 1
ATOM 718 O O . PRO A 1 95 ? 7.504 7.222 17.681 1.00 97.75 95 PRO A O 1
ATOM 721 N N . VAL A 1 96 ? 7.488 5.295 16.534 1.00 97.62 96 VAL A N 1
ATOM 722 C CA . VAL A 1 96 ? 8.488 4.625 17.371 1.00 97.62 96 VAL A CA 1
ATOM 723 C C . VAL A 1 96 ? 9.712 4.235 16.553 1.00 97.62 96 VAL A C 1
ATOM 725 O O . VAL A 1 96 ? 9.603 3.799 15.405 1.00 97.62 96 VAL A O 1
ATOM 728 N N . ASP A 1 97 ? 10.893 4.363 17.159 1.00 95.88 97 ASP A N 1
ATOM 729 C CA . ASP A 1 97 ? 12.149 3.880 16.579 1.00 95.88 97 ASP A CA 1
ATOM 730 C C . ASP A 1 97 ? 12.296 2.375 16.838 1.00 95.88 97 ASP A C 1
ATOM 732 O O . ASP A 1 97 ? 13.044 1.925 17.705 1.00 95.88 97 ASP A O 1
ATOM 736 N N . LEU A 1 98 ? 11.479 1.593 16.131 1.00 94.75 98 LEU A N 1
ATOM 737 C CA . LEU A 1 98 ? 11.472 0.137 16.191 1.00 94.75 98 LEU A CA 1
ATOM 738 C C . LEU A 1 98 ? 11.625 -0.425 14.776 1.00 94.75 98 LEU A C 1
ATOM 740 O O . LEU A 1 98 ? 10.860 -0.048 13.880 1.00 94.75 98 LEU A O 1
ATOM 744 N N . PRO A 1 99 ? 12.559 -1.361 14.535 1.00 96.00 99 PRO A N 1
ATOM 745 C CA . PRO A 1 99 ? 12.665 -2.000 13.237 1.00 96.00 99 PRO A CA 1
ATOM 746 C C . PRO A 1 99 ? 11.347 -2.676 12.850 1.00 96.00 99 PRO A C 1
ATOM 748 O O . PRO A 1 99 ? 10.800 -3.477 13.603 1.00 96.00 99 PRO A O 1
ATOM 751 N N . MET A 1 100 ? 10.868 -2.424 11.627 1.00 96.00 100 MET A N 1
ATOM 752 C CA . MET A 1 100 ? 9.605 -2.982 11.115 1.00 96.00 100 MET A CA 1
ATOM 753 C C . MET A 1 100 ? 9.489 -4.500 11.324 1.00 96.00 100 MET A C 1
ATOM 755 O O . MET A 1 100 ? 8.404 -5.001 11.587 1.00 96.00 100 MET A O 1
ATOM 759 N N . ARG A 1 101 ? 10.596 -5.246 11.194 1.00 95.62 101 ARG A N 1
ATOM 760 C CA . ARG A 1 101 ? 10.609 -6.701 11.408 1.00 95.62 101 ARG A CA 1
ATOM 761 C C . ARG A 1 101 ? 10.246 -7.067 12.847 1.00 95.62 101 ARG A C 1
ATOM 763 O O . ARG A 1 101 ? 9.538 -8.045 13.035 1.00 95.62 101 ARG A O 1
ATOM 770 N N . GLU A 1 102 ? 10.752 -6.323 13.822 1.00 97.56 102 GLU A N 1
ATOM 771 C CA . GLU A 1 102 ? 10.487 -6.554 15.244 1.00 97.56 102 GLU A CA 1
ATOM 772 C C . GLU A 1 102 ? 9.059 -6.136 15.584 1.00 97.56 102 GLU A C 1
ATOM 774 O O . GLU A 1 102 ? 8.308 -6.951 16.106 1.00 97.56 102 GLU A O 1
ATOM 779 N N . ALA A 1 103 ? 8.639 -4.946 15.138 1.00 97.62 103 ALA A N 1
ATOM 780 C CA . ALA A 1 103 ? 7.261 -4.471 15.282 1.00 97.62 103 ALA A CA 1
ATOM 781 C C . ALA A 1 103 ? 6.237 -5.471 14.724 1.00 97.62 103 ALA A C 1
ATOM 783 O O . ALA A 1 103 ? 5.225 -5.775 15.341 1.00 97.62 103 ALA A O 1
ATOM 784 N N . LEU A 1 104 ? 6.523 -6.042 13.554 1.00 97.44 104 LEU A N 1
ATOM 785 C CA . LEU A 1 104 ? 5.648 -7.013 12.911 1.00 97.44 104 LEU A CA 1
ATOM 786 C C . LEU A 1 104 ? 5.526 -8.317 13.711 1.00 97.44 104 LEU A C 1
ATOM 788 O O . LEU A 1 104 ? 4.493 -8.970 13.642 1.00 97.44 104 LEU A O 1
ATOM 792 N N . LEU A 1 105 ? 6.551 -8.711 14.475 1.00 97.62 105 LEU A N 1
ATOM 793 C CA . LEU A 1 105 ? 6.477 -9.881 15.356 1.00 97.62 105 LEU A CA 1
ATOM 794 C C . LEU A 1 105 ? 5.609 -9.633 16.592 1.00 97.62 105 LEU A C 1
ATOM 796 O O . LEU A 1 105 ? 5.191 -10.608 17.215 1.00 97.62 105 LEU A O 1
ATOM 800 N N . GLU A 1 106 ? 5.259 -8.390 16.896 1.00 97.62 106 GLU A N 1
ATOM 801 C CA . GLU A 1 106 ? 4.392 -8.014 18.019 1.00 97.62 106 GLU A CA 1
ATOM 802 C C . GLU A 1 106 ? 2.932 -7.800 17.611 1.00 97.62 106 GLU A C 1
ATOM 804 O O . GLU A 1 106 ? 2.079 -7.795 18.486 1.00 97.62 106 GLU A O 1
ATOM 809 N N . PHE A 1 107 ? 2.642 -7.735 16.304 1.00 98.06 107 PHE A N 1
ATOM 810 C CA . PHE A 1 107 ? 1.292 -7.533 15.769 1.00 98.06 107 PHE A CA 1
ATOM 811 C C . PHE A 1 107 ? 0.217 -8.383 16.452 1.00 98.06 107 PHE A C 1
ATOM 813 O O . PHE A 1 107 ? 0.361 -9.602 16.555 1.00 98.06 107 PHE A O 1
ATOM 820 N N . GLU A 1 108 ? -0.904 -7.765 16.778 1.00 98.25 108 GLU A N 1
ATOM 821 C CA . GLU A 1 108 ? -2.143 -8.401 17.207 1.00 98.25 108 GLU A CA 1
ATOM 822 C C . GLU A 1 108 ? -3.222 -8.317 16.110 1.00 98.25 108 GLU A C 1
ATOM 824 O O . GLU A 1 108 ? -3.001 -7.781 15.024 1.00 98.25 108 GLU A O 1
ATOM 829 N N . ALA A 1 109 ? -4.399 -8.893 16.368 1.00 98.00 109 ALA A N 1
ATOM 830 C CA . ALA A 1 109 ? -5.465 -9.043 15.371 1.00 98.00 109 ALA A CA 1
ATOM 831 C C . ALA A 1 109 ? -6.056 -7.717 14.861 1.00 98.00 109 ALA A C 1
ATOM 833 O O . ALA A 1 109 ? -6.572 -7.667 13.752 1.00 98.00 109 ALA A O 1
ATOM 834 N N . ASP A 1 110 ? -5.962 -6.645 15.644 1.00 97.44 110 ASP A N 1
ATOM 835 C CA . ASP A 1 110 ? -6.497 -5.332 15.268 1.00 97.44 110 ASP A CA 1
ATOM 836 C C . ASP A 1 110 ? -5.403 -4.360 14.782 1.00 97.44 110 ASP A C 1
ATOM 838 O O . ASP A 1 110 ? -5.676 -3.183 14.537 1.00 97.44 110 ASP A O 1
ATOM 842 N N . ASP A 1 111 ? -4.156 -4.825 14.658 1.00 98.75 111 ASP A N 1
ATOM 843 C CA . ASP A 1 111 ? -3.062 -4.005 14.141 1.00 98.75 111 ASP A CA 1
ATOM 844 C C . ASP A 1 111 ? -3.114 -3.911 12.616 1.00 98.75 111 ASP A C 1
ATOM 846 O O . ASP A 1 111 ? -3.686 -4.758 11.922 1.00 98.75 111 ASP A O 1
ATOM 850 N N . VAL A 1 112 ? -2.508 -2.856 12.069 1.00 98.88 112 VAL A N 1
ATOM 851 C CA . VAL A 1 112 ? -2.677 -2.485 10.663 1.00 98.88 112 VAL A CA 1
ATOM 852 C C . VAL A 1 112 ? -1.351 -2.503 9.915 1.00 98.88 112 VAL A C 1
ATOM 854 O O . VAL A 1 112 ? -0.413 -1.765 10.218 1.00 98.88 112 VAL A O 1
ATOM 857 N N . PHE A 1 113 ? -1.293 -3.287 8.843 1.00 98.81 113 PHE A N 1
ATOM 858 C CA . PHE A 1 113 ? -0.205 -3.267 7.875 1.00 98.81 113 PHE A CA 1
ATOM 859 C C . PHE A 1 113 ? -0.646 -2.580 6.580 1.00 98.81 113 PHE A C 1
ATOM 861 O O . PHE A 1 113 ? -1.501 -3.083 5.847 1.00 98.81 113 PHE A O 1
ATOM 868 N N . ILE A 1 114 ? -0.020 -1.449 6.251 1.00 98.81 114 ILE A N 1
ATOM 869 C CA . ILE A 1 114 ? -0.334 -0.656 5.059 1.00 98.81 114 ILE A CA 1
ATOM 870 C C . ILE A 1 114 ? 0.749 -0.847 4.002 1.00 98.81 114 ILE A C 1
ATOM 872 O O . ILE A 1 114 ? 1.892 -0.394 4.144 1.00 98.81 114 ILE A O 1
ATOM 876 N N . LYS A 1 115 ? 0.383 -1.453 2.870 1.00 98.00 115 LYS A N 1
ATOM 877 C CA . LYS A 1 115 ? 1.301 -1.695 1.752 1.00 98.00 115 LYS A CA 1
ATOM 878 C C . LYS A 1 115 ? 0.623 -1.461 0.409 1.00 98.00 115 LYS A C 1
ATOM 880 O O . LYS A 1 115 ? -0.192 -2.259 -0.031 1.00 98.00 115 LYS A O 1
ATOM 885 N N . GLY A 1 116 ? 1.048 -0.416 -0.298 1.00 96.69 116 GLY A N 1
ATOM 886 C CA . GLY A 1 116 ? 0.576 -0.170 -1.657 1.00 96.69 116 GLY A CA 1
ATOM 887 C C . GLY A 1 116 ? 1.052 -1.221 -2.663 1.00 96.69 116 GLY A C 1
ATOM 888 O O . GLY A 1 116 ? 2.018 -1.957 -2.415 1.00 96.69 116 GLY A O 1
ATOM 889 N N . ALA A 1 117 ? 0.403 -1.239 -3.825 1.00 96.25 117 ALA A N 1
ATOM 890 C CA . ALA A 1 117 ? 0.582 -2.265 -4.850 1.00 96.25 117 ALA A CA 1
ATOM 891 C C . ALA A 1 117 ? 1.085 -1.726 -6.199 1.00 96.25 117 ALA A C 1
ATOM 893 O O . ALA A 1 117 ? 1.192 -0.514 -6.418 1.00 96.25 117 ALA A O 1
ATOM 894 N N . ASN A 1 118 ? 1.436 -2.645 -7.099 1.00 95.94 118 ASN A N 1
ATOM 895 C CA . ASN A 1 118 ? 1.859 -2.379 -8.477 1.00 95.94 118 ASN A CA 1
ATOM 896 C C . ASN A 1 118 ? 0.764 -2.682 -9.505 1.00 95.94 118 ASN A C 1
ATOM 898 O O . ASN A 1 118 ? 0.867 -2.194 -10.623 1.00 95.94 118 ASN A O 1
ATOM 902 N N . ALA A 1 119 ? -0.249 -3.451 -9.119 1.00 96.75 119 ALA A N 1
ATOM 903 C CA . ALA A 1 119 ? -1.405 -3.787 -9.930 1.00 96.75 119 ALA A CA 1
ATOM 904 C C . ALA A 1 119 ? -2.650 -3.895 -9.042 1.00 96.75 119 ALA A C 1
ATOM 906 O O . ALA A 1 119 ? -2.530 -4.261 -7.870 1.00 96.75 119 ALA A O 1
ATOM 907 N N . VAL A 1 120 ? -3.816 -3.621 -9.612 1.00 98.31 120 VAL A N 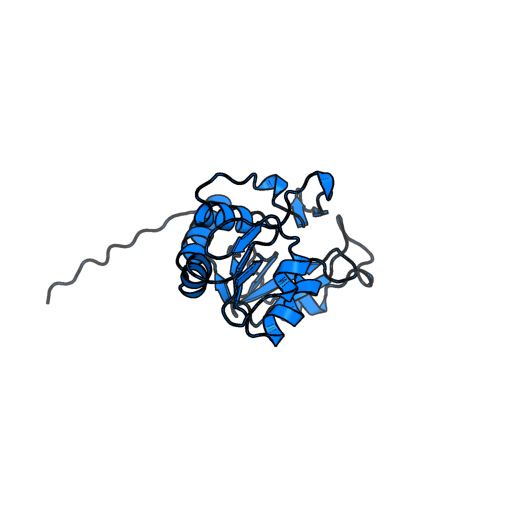1
ATOM 908 C CA . VAL A 1 120 ? -5.138 -3.907 -9.041 1.00 98.31 120 VAL A CA 1
ATOM 909 C C . VAL A 1 120 ? -6.021 -4.478 -10.147 1.00 98.31 120 VAL A C 1
ATOM 911 O O . VAL A 1 120 ? -5.809 -4.146 -11.311 1.00 98.31 120 VAL A O 1
ATOM 914 N N . ASP A 1 121 ? -6.965 -5.356 -9.828 1.00 98.50 121 ASP A N 1
ATOM 915 C CA . ASP A 1 121 ? -7.951 -5.854 -10.794 1.00 98.50 121 ASP A CA 1
ATOM 916 C C . ASP A 1 121 ? -9.399 -5.541 -10.368 1.00 98.50 121 ASP A C 1
ATOM 918 O O . ASP A 1 121 ? -9.638 -5.158 -9.218 1.00 98.50 121 ASP A O 1
ATOM 922 N N . PRO A 1 122 ? -10.391 -5.692 -11.270 1.00 97.75 122 PRO A N 1
ATOM 923 C CA . PRO A 1 122 ? -11.791 -5.406 -10.953 1.00 97.75 122 PRO A CA 1
ATOM 924 C C . PRO A 1 122 ? -12.409 -6.316 -9.881 1.00 97.75 122 PRO A C 1
ATOM 926 O O . PRO A 1 122 ? -13.525 -6.056 -9.442 1.00 97.75 122 PRO A O 1
ATOM 929 N N . GLN A 1 123 ? -11.728 -7.395 -9.477 1.00 97.38 123 GLN A N 1
ATOM 930 C CA . GLN A 1 123 ? -12.174 -8.282 -8.399 1.00 97.38 123 GLN A CA 1
ATOM 931 C C . GLN A 1 123 ? -11.649 -7.833 -7.028 1.00 97.38 123 GLN A C 1
ATOM 933 O O . GLN A 1 123 ? -11.958 -8.471 -6.025 1.00 97.38 123 GLN A O 1
ATOM 938 N N . GLY A 1 124 ? -10.872 -6.747 -6.971 1.00 96.12 124 GLY A N 1
ATOM 939 C CA . GLY A 1 124 ? -10.282 -6.253 -5.732 1.00 96.12 124 GLY A CA 1
ATOM 940 C C . GLY A 1 124 ? -9.045 -7.038 -5.300 1.00 96.12 124 GLY A C 1
ATOM 941 O O . GLY A 1 124 ? -8.675 -6.983 -4.130 1.00 96.12 124 GLY A O 1
ATOM 942 N N . ASN A 1 125 ? 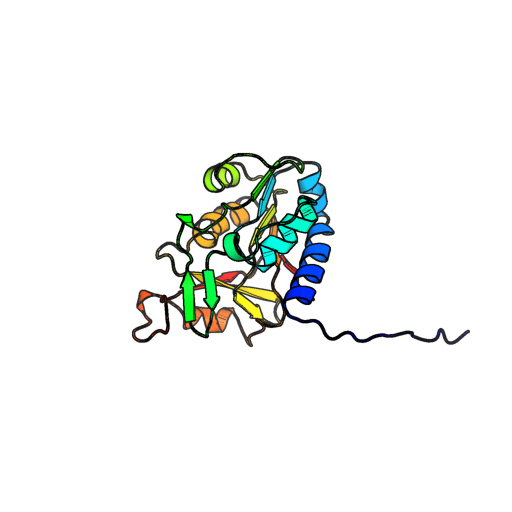-8.380 -7.756 -6.211 1.00 98.31 125 ASN A N 1
ATOM 943 C CA . ASN A 1 125 ? -7.058 -8.308 -5.922 1.00 98.31 125 ASN A CA 1
ATOM 944 C C . ASN A 1 125 ? -5.988 -7.264 -6.232 1.00 98.31 125 ASN A C 1
ATOM 946 O O . ASN A 1 125 ? -6.115 -6.484 -7.178 1.00 98.31 125 ASN A O 1
ATOM 950 N N . VAL A 1 126 ? -4.879 -7.302 -5.494 1.00 98.38 126 VAL A N 1
ATOM 951 C CA . VAL A 1 126 ? -3.716 -6.452 -5.778 1.00 98.38 126 VAL A CA 1
ATOM 952 C C . VAL A 1 126 ? -2.456 -7.264 -6.001 1.00 98.38 126 VAL A C 1
ATOM 954 O O . VAL A 1 126 ? -2.219 -8.280 -5.355 1.00 98.38 126 VAL A O 1
ATOM 957 N N . GLY A 1 127 ? -1.627 -6.809 -6.933 1.00 97.75 127 GLY A N 1
ATOM 958 C CA . GLY A 1 127 ? -0.357 -7.435 -7.268 1.00 97.75 127 GLY A CA 1
ATOM 959 C C . GLY A 1 127 ? 0.814 -6.598 -6.773 1.00 97.75 127 GLY A C 1
ATOM 960 O O . GLY A 1 127 ? 0.923 -5.417 -7.109 1.00 97.75 127 GLY A O 1
ATOM 961 N N . ILE A 1 128 ? 1.720 -7.198 -6.002 1.00 97.25 128 ILE A N 1
ATOM 962 C CA . ILE A 1 128 ? 2.958 -6.544 -5.553 1.00 97.25 128 ILE A CA 1
ATOM 963 C C . ILE A 1 128 ? 4.144 -7.150 -6.292 1.00 97.25 128 ILE A C 1
ATOM 965 O O . ILE A 1 128 ? 4.386 -8.355 -6.205 1.00 97.25 128 ILE A O 1
ATOM 969 N N . LEU A 1 129 ? 4.908 -6.314 -6.996 1.00 96.38 129 LEU A N 1
ATOM 970 C CA . LEU A 1 129 ? 6.139 -6.756 -7.639 1.00 96.38 129 LEU A CA 1
ATOM 971 C C . LEU A 1 129 ? 7.219 -7.026 -6.589 1.00 96.38 129 LEU A C 1
ATOM 973 O O . LEU A 1 129 ? 7.467 -6.217 -5.694 1.00 96.38 129 LEU A O 1
ATOM 977 N N . MET A 1 130 ? 7.882 -8.169 -6.726 1.00 95.81 130 MET A N 1
ATOM 978 C CA . MET A 1 130 ? 8.916 -8.644 -5.817 1.00 95.81 130 MET A CA 1
ATOM 979 C C . MET A 1 130 ? 10.215 -8.840 -6.583 1.00 95.81 130 MET A C 1
ATOM 981 O O . MET A 1 130 ? 10.351 -9.811 -7.324 1.00 95.81 130 MET A O 1
ATOM 985 N N . SER A 1 131 ? 11.173 -7.945 -6.376 1.00 94.00 131 SER A N 1
ATOM 986 C CA . SER A 1 131 ? 12.528 -8.035 -6.939 1.00 94.00 131 SER A CA 1
ATOM 987 C C . SER A 1 131 ? 13.542 -8.672 -5.986 1.00 94.00 131 SER A C 1
ATOM 989 O O . SER A 1 131 ? 14.653 -8.985 -6.387 1.00 94.00 131 SER A O 1
ATOM 991 N N . HIS A 1 132 ? 13.201 -8.803 -4.702 1.00 94.06 132 HIS A N 1
ATOM 992 C CA . HIS A 1 132 ? 14.020 -9.539 -3.742 1.00 94.06 132 HIS A CA 1
ATOM 993 C C . HIS A 1 132 ? 13.682 -11.024 -3.874 1.00 94.06 132 HIS A C 1
ATOM 995 O O . HIS A 1 132 ? 12.504 -11.385 -3.904 1.00 94.06 132 HIS A O 1
ATOM 1001 N N . ASP A 1 133 ? 14.693 -11.883 -3.936 1.00 92.12 133 ASP A N 1
ATOM 1002 C CA . ASP A 1 133 ? 14.572 -13.344 -4.091 1.00 92.12 133 ASP A CA 1
ATOM 1003 C C . ASP A 1 133 ? 13.715 -14.044 -3.009 1.00 92.12 133 ASP A C 1
ATOM 1005 O O . ASP A 1 133 ? 13.190 -15.129 -3.236 1.00 92.12 133 ASP A O 1
ATOM 1009 N N . ARG A 1 134 ? 13.508 -13.400 -1.853 1.00 92.88 134 ARG A N 1
ATOM 1010 C CA . ARG A 1 134 ? 12.671 -13.859 -0.729 1.00 92.88 134 ARG A CA 1
ATOM 1011 C C . ARG A 1 134 ? 11.351 -13.089 -0.586 1.00 92.88 134 ARG A C 1
ATOM 1013 O O . ARG A 1 134 ? 10.735 -13.097 0.473 1.00 92.88 134 ARG A O 1
ATOM 1020 N N . GLY A 1 135 ? 10.933 -12.359 -1.621 1.00 92.56 135 GLY A N 1
ATOM 1021 C CA . GLY A 1 135 ? 9.649 -11.646 -1.659 1.00 92.56 135 GLY A CA 1
ATOM 1022 C C . GLY A 1 135 ? 9.620 -10.270 -0.979 1.00 92.56 135 GLY A C 1
ATOM 1023 O O . GLY A 1 135 ? 8.606 -9.571 -1.026 1.00 92.56 135 GLY A O 1
ATOM 1024 N N . GLY A 1 136 ? 10.733 -9.836 -0.381 1.00 93.31 136 GLY A N 1
ATOM 1025 C CA . GLY A 1 136 ? 10.882 -8.499 0.201 1.00 93.31 136 GLY A CA 1
ATOM 1026 C C . GLY A 1 136 ? 9.903 -8.228 1.349 1.00 93.31 136 GLY A C 1
ATOM 1027 O O . GLY A 1 136 ? 9.580 -9.119 2.130 1.00 93.31 136 GLY A O 1
ATOM 1028 N N . THR A 1 137 ? 9.431 -6.982 1.459 1.00 94.38 137 THR A N 1
ATOM 1029 C CA . THR A 1 137 ? 8.545 -6.541 2.549 1.00 94.38 137 THR A CA 1
ATOM 1030 C C . THR A 1 137 ? 7.276 -7.383 2.662 1.00 94.38 137 THR A C 1
ATOM 1032 O O . THR A 1 137 ? 6.939 -7.812 3.760 1.00 94.38 137 THR A O 1
ATOM 1035 N N . ILE A 1 138 ? 6.585 -7.651 1.546 1.00 96.44 138 ILE A N 1
ATOM 1036 C CA . ILE A 1 138 ? 5.333 -8.416 1.595 1.00 96.44 138 ILE A CA 1
ATOM 1037 C C . ILE A 1 138 ? 5.580 -9.895 1.899 1.00 96.44 138 ILE A C 1
ATOM 1039 O O . ILE A 1 138 ? 4.839 -10.469 2.686 1.00 96.44 138 ILE A O 1
ATOM 1043 N N . GLY A 1 139 ? 6.644 -10.492 1.348 1.00 96.25 139 GLY A N 1
ATOM 1044 C CA . GLY A 1 139 ? 6.997 -11.887 1.633 1.00 96.25 139 GLY A CA 1
ATOM 1045 C C . GLY A 1 139 ? 7.276 -12.133 3.118 1.00 96.25 139 GLY A C 1
ATOM 1046 O O . GLY A 1 139 ? 6.907 -13.172 3.651 1.00 96.25 139 GLY A O 1
ATOM 1047 N N . MET A 1 140 ? 7.865 -11.150 3.802 1.00 95.75 140 MET A N 1
ATOM 1048 C CA . MET A 1 140 ? 8.083 -11.193 5.249 1.00 95.75 140 MET A CA 1
ATOM 1049 C C . MET A 1 140 ? 6.801 -10.960 6.063 1.00 95.75 140 MET A C 1
ATOM 1051 O O . MET A 1 140 ? 6.644 -11.566 7.117 1.00 95.75 140 MET A O 1
ATOM 1055 N N . ALA A 1 141 ? 5.912 -10.075 5.605 1.00 97.44 141 ALA A N 1
ATOM 1056 C CA . ALA A 1 141 ? 4.759 -9.630 6.387 1.00 97.44 141 ALA A CA 1
ATOM 1057 C C . ALA A 1 141 ? 3.527 -10.522 6.252 1.00 97.44 141 ALA A C 1
ATOM 1059 O O . ALA A 1 141 ? 2.840 -10.768 7.240 1.00 97.44 141 ALA A O 1
ATOM 1060 N N . LEU A 1 142 ? 3.247 -11.015 5.043 1.00 97.38 142 LEU A N 1
ATOM 1061 C CA . LEU A 1 142 ? 1.951 -11.598 4.706 1.00 97.38 142 LEU A CA 1
ATOM 1062 C C . LEU A 1 142 ? 1.570 -12.767 5.618 1.00 97.38 142 LEU A C 1
ATOM 1064 O O . LEU A 1 142 ? 0.447 -12.813 6.106 1.00 97.38 142 LEU A O 1
ATOM 1068 N N . GLY A 1 143 ? 2.510 -13.678 5.883 1.00 97.44 143 GLY A N 1
ATOM 1069 C CA . GLY A 1 143 ? 2.256 -14.831 6.745 1.00 97.44 143 GLY A CA 1
ATOM 1070 C C . GLY A 1 143 ? 1.876 -14.433 8.171 1.00 97.44 143 GLY A C 1
ATOM 1071 O O . GLY A 1 143 ? 0.965 -15.024 8.737 1.00 97.44 143 GLY A O 1
ATOM 1072 N N . ILE A 1 144 ? 2.522 -13.405 8.729 1.00 98.19 144 ILE A N 1
ATOM 1073 C CA . ILE A 1 144 ? 2.237 -12.920 10.084 1.00 98.19 144 ILE A CA 1
ATOM 1074 C C . ILE A 1 144 ? 0.886 -12.209 10.117 1.00 98.19 144 ILE A C 1
ATOM 1076 O O . ILE A 1 144 ? 0.035 -12.559 10.929 1.00 98.19 144 ILE A O 1
ATOM 1080 N N . VAL A 1 145 ? 0.677 -11.259 9.201 1.00 98.25 145 VAL A N 1
ATOM 1081 C CA . VAL A 1 145 ? -0.554 -10.462 9.130 1.00 98.25 145 VAL A CA 1
ATOM 1082 C C . VAL A 1 145 ? -1.772 -11.375 8.973 1.00 98.25 145 VAL A C 1
ATOM 1084 O O . VAL A 1 145 ? -2.721 -11.277 9.744 1.00 98.25 145 VAL A O 1
ATOM 1087 N N . VAL A 1 146 ? -1.711 -12.334 8.044 1.00 97.50 146 VAL A N 1
ATOM 1088 C CA . VAL A 1 146 ? -2.804 -13.287 7.801 1.00 97.50 146 VAL A CA 1
ATOM 1089 C C . VAL A 1 146 ? -3.005 -14.229 8.987 1.00 97.50 146 VAL A C 1
ATOM 1091 O O . VAL A 1 146 ? -4.139 -14.417 9.415 1.00 97.50 146 VAL A O 1
ATOM 1094 N N . ALA A 1 147 ? -1.935 -14.827 9.526 1.00 97.88 147 ALA A N 1
ATOM 1095 C CA . ALA A 1 147 ? -2.058 -15.814 10.602 1.00 97.88 147 ALA A CA 1
ATOM 1096 C C . ALA A 1 147 ? -2.638 -15.222 11.891 1.00 97.88 147 ALA A C 1
ATOM 1098 O O . ALA A 1 147 ? -3.290 -15.933 12.652 1.00 97.88 147 ALA A O 1
ATOM 1099 N N . ARG A 1 148 ? -2.397 -13.931 12.136 1.00 97.81 148 ARG A N 1
ATOM 1100 C CA . ARG A 1 148 ? -2.886 -13.225 13.325 1.00 97.81 148 ARG A CA 1
ATOM 1101 C C . ARG A 1 148 ? -4.235 -12.548 13.121 1.00 97.81 148 ARG A C 1
ATOM 1103 O O . ARG A 1 148 ? -4.810 -12.072 14.089 1.00 97.81 148 ARG A O 1
ATOM 1110 N N . GLY A 1 149 ? -4.738 -12.518 11.888 1.00 97.31 149 GLY A N 1
ATOM 1111 C CA . GLY A 1 149 ? -5.971 -11.813 11.550 1.00 97.31 149 GLY A CA 1
ATOM 1112 C C . GLY A 1 149 ? -5.831 -10.290 11.524 1.00 97.31 149 GLY A C 1
ATOM 1113 O O . GLY A 1 149 ? -6.852 -9.617 11.509 1.00 97.31 149 GLY A O 1
ATO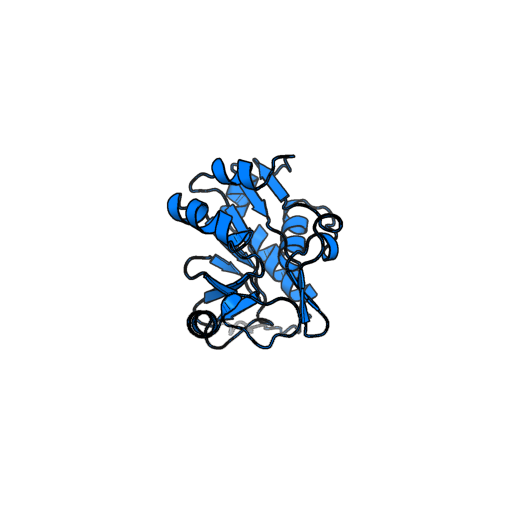M 1114 N N . ALA A 1 150 ? -4.599 -9.769 11.489 1.00 98.50 150 ALA A N 1
ATOM 1115 C CA . ALA A 1 150 ? -4.313 -8.340 11.412 1.00 98.50 150 ALA A CA 1
ATOM 1116 C C . ALA A 1 150 ? -4.820 -7.728 10.096 1.00 98.50 150 ALA A C 1
ATOM 1118 O O . ALA A 1 150 ? -4.915 -8.395 9.056 1.00 98.50 150 ALA A O 1
ATOM 1119 N N . HIS A 1 151 ? -5.098 -6.428 10.112 1.00 98.69 151 HIS A N 1
ATOM 1120 C CA . HIS A 1 151 ? -5.626 -5.721 8.954 1.00 98.69 151 HIS A CA 1
ATOM 1121 C C . HIS A 1 151 ? -4.538 -5.487 7.903 1.00 98.69 151 HIS A C 1
ATOM 1123 O O . HIS A 1 151 ? -3.525 -4.833 8.150 1.00 98.69 151 HIS A O 1
ATOM 1129 N N . LEU A 1 152 ? -4.773 -5.974 6.684 1.00 98.69 152 LEU A N 1
ATOM 1130 C CA . LEU A 1 152 ? -3.930 -5.704 5.521 1.00 98.69 152 LEU A CA 1
ATOM 1131 C C . LEU A 1 152 ? -4.614 -4.685 4.612 1.00 98.69 152 LEU A C 1
ATOM 1133 O O . LEU A 1 152 ? -5.608 -5.014 3.968 1.00 98.69 152 LEU A O 1
ATOM 1137 N N . ILE A 1 153 ? -4.068 -3.474 4.514 1.00 98.81 153 ILE A N 1
ATOM 1138 C CA . ILE A 1 153 ? -4.641 -2.389 3.705 1.00 98.81 153 ILE A CA 1
ATOM 1139 C C . ILE A 1 153 ? -3.721 -2.082 2.524 1.00 98.81 153 ILE A C 1
ATOM 1141 O O . ILE A 1 153 ? -2.520 -1.835 2.683 1.00 98.81 153 ILE A O 1
ATOM 1145 N N . ALA A 1 154 ? -4.296 -2.077 1.323 1.00 98.62 154 ALA A N 1
ATOM 1146 C CA . ALA A 1 154 ? -3.585 -1.875 0.070 1.00 98.62 154 ALA A CA 1
ATOM 1147 C C . ALA A 1 154 ? -4.069 -0.610 -0.656 1.00 98.62 154 ALA A C 1
ATOM 1149 O O . ALA A 1 154 ? -4.976 -0.684 -1.487 1.00 98.62 154 ALA A O 1
ATOM 1150 N N . PRO A 1 155 ? -3.457 0.557 -0.385 1.00 98.44 155 PRO A N 1
ATOM 1151 C CA . PRO A 1 155 ? -3.723 1.764 -1.154 1.00 98.44 155 PRO A CA 1
ATOM 1152 C C . PRO A 1 155 ? -3.101 1.663 -2.553 1.00 98.44 155 PRO A C 1
ATOM 1154 O O . PRO A 1 155 ? -1.883 1.490 -2.712 1.00 98.44 155 PRO A O 1
ATOM 1157 N N . VAL A 1 156 ? -3.924 1.778 -3.589 1.00 97.88 156 VAL A N 1
ATOM 1158 C CA . VAL A 1 156 ? -3.511 1.618 -4.987 1.00 97.88 156 VAL A CA 1
ATOM 1159 C C . VAL A 1 156 ? -4.453 2.411 -5.881 1.00 97.88 156 VAL A C 1
ATOM 1161 O O . VAL A 1 156 ? -5.658 2.303 -5.721 1.00 97.88 156 VAL A O 1
ATOM 1164 N N . GLY A 1 157 ? -3.904 3.212 -6.793 1.00 97.00 157 GLY A N 1
ATOM 1165 C CA . GLY A 1 157 ? -4.729 3.970 -7.727 1.00 97.00 157 GLY A CA 1
ATOM 1166 C C . GLY A 1 157 ? -5.070 3.178 -8.984 1.00 97.00 157 GLY A C 1
ATOM 1167 O O . GLY A 1 157 ? -4.354 2.237 -9.368 1.00 97.00 157 GLY A O 1
ATOM 1168 N N . LEU A 1 158 ? -6.165 3.571 -9.639 1.00 96.31 158 LEU A N 1
ATOM 1169 C CA . LEU A 1 158 ? -6.667 2.913 -10.852 1.00 96.31 158 LEU A CA 1
ATOM 1170 C C . LEU A 1 158 ? -5.734 3.054 -12.061 1.00 96.31 158 LEU A C 1
ATOM 1172 O O . LEU A 1 158 ? -5.897 2.323 -13.038 1.00 96.31 158 LEU A O 1
ATOM 1176 N N . GLU A 1 159 ? -4.689 3.891 -11.998 1.00 94.69 159 GLU A N 1
ATOM 1177 C CA . GLU A 1 159 ? -3.645 3.918 -13.032 1.00 94.69 159 GLU A CA 1
ATOM 1178 C C . GLU A 1 159 ? -2.875 2.589 -13.135 1.00 94.69 159 GLU A C 1
ATOM 1180 O O . GLU A 1 159 ? -2.132 2.364 -14.089 1.00 94.69 159 GLU A O 1
ATOM 1185 N N . LYS A 1 160 ? -3.048 1.707 -12.143 1.00 95.56 160 LYS A N 1
ATOM 1186 C CA . LYS A 1 160 ? -2.468 0.361 -12.071 1.00 95.56 160 LYS A CA 1
ATOM 1187 C C . LYS A 1 160 ? -3.486 -0.749 -12.337 1.00 95.56 160 LYS A C 1
ATOM 1189 O O . LYS A 1 160 ? -3.203 -1.910 -12.032 1.00 95.56 160 LYS A O 1
ATOM 1194 N N . LEU A 1 161 ? -4.665 -0.412 -12.857 1.00 97.69 161 LEU A N 1
ATOM 1195 C CA . LEU A 1 161 ? -5.694 -1.392 -13.176 1.00 97.69 161 LEU A CA 1
ATOM 1196 C C . LEU A 1 161 ? -5.213 -2.332 -14.291 1.00 97.69 161 LEU A C 1
ATOM 1198 O O . LEU A 1 161 ? -4.791 -1.891 -15.359 1.00 97.69 161 LEU A O 1
ATOM 1202 N N . ILE A 1 162 ? -5.301 -3.636 -14.045 1.00 98.25 162 ILE A N 1
ATOM 1203 C CA . ILE A 1 162 ? -5.027 -4.692 -15.021 1.00 98.25 162 ILE A CA 1
ATOM 1204 C C . ILE A 1 162 ? -6.220 -5.653 -15.109 1.00 98.25 162 ILE A C 1
ATOM 1206 O O . ILE A 1 162 ? -7.026 -5.706 -14.182 1.00 98.25 162 ILE A O 1
ATOM 1210 N N . PRO A 1 163 ? -6.338 -6.461 -16.181 1.00 98.25 163 PRO A N 1
ATOM 1211 C CA . PRO A 1 163 ? -7.479 -7.365 -16.333 1.00 98.25 163 PRO A CA 1
ATOM 1212 C C . PRO A 1 163 ? -7.599 -8.433 -15.237 1.00 98.25 163 PRO A C 1
ATOM 1214 O O . PRO A 1 163 ? -8.709 -8.778 -14.847 1.00 98.25 163 PRO A O 1
ATOM 1217 N N . SER A 1 164 ? -6.474 -8.984 -14.763 1.00 98.38 164 SER A N 1
ATOM 1218 C CA . SER A 1 164 ? -6.457 -10.000 -13.704 1.00 98.38 164 SER A CA 1
ATOM 1219 C C . SER A 1 164 ? -5.084 -10.091 -13.039 1.00 98.38 164 SER A C 1
ATOM 1221 O O . SER A 1 164 ? -4.086 -10.430 -13.684 1.00 98.38 164 SER A O 1
ATOM 1223 N N . VAL A 1 165 ? -5.035 -9.838 -11.730 1.00 98.56 165 VAL A N 1
ATOM 1224 C CA . VAL A 1 165 ? -3.827 -10.024 -10.915 1.00 98.56 165 VAL A CA 1
ATOM 1225 C C . VAL A 1 165 ? -3.465 -11.505 -10.771 1.00 98.56 165 VAL A C 1
ATOM 1227 O O . VAL A 1 165 ? -2.292 -11.833 -10.984 1.00 98.56 165 VAL A O 1
ATOM 1230 N N . PRO A 1 166 ? -4.407 -12.424 -10.463 1.00 98.25 166 PRO A N 1
ATOM 1231 C CA . PRO A 1 166 ? -4.100 -13.848 -10.417 1.00 98.25 166 PRO A CA 1
ATOM 1232 C C . PRO A 1 166 ? -3.493 -14.366 -11.719 1.00 98.25 166 PRO A C 1
ATOM 1234 O O . PRO A 1 166 ? -2.504 -15.095 -11.669 1.00 98.25 166 PRO A O 1
ATOM 1237 N N . GLU A 1 167 ? -4.022 -13.957 -12.876 1.00 98.12 167 GLU A N 1
ATOM 1238 C CA . GLU A 1 167 ? -3.466 -14.381 -14.162 1.00 98.12 167 GLU A CA 1
ATOM 1239 C C . GLU A 1 167 ? -2.056 -13.825 -14.375 1.00 98.12 167 GLU A C 1
ATOM 1241 O O . GLU A 1 167 ? -1.127 -14.597 -14.605 1.00 98.12 167 GLU A O 1
ATOM 1246 N N . ALA A 1 168 ? -1.852 -12.516 -14.190 1.00 97.06 168 ALA A N 1
ATOM 1247 C CA . ALA A 1 168 ? -0.528 -11.902 -14.315 1.00 97.06 168 ALA A CA 1
ATOM 1248 C C . ALA A 1 168 ? 0.516 -12.557 -13.388 1.00 97.06 168 ALA A C 1
ATOM 1250 O O . ALA A 1 168 ? 1.685 -12.693 -13.760 1.00 97.06 168 ALA A O 1
ATOM 1251 N N . SER A 1 169 ? 0.097 -13.016 -12.201 1.00 97.38 169 SER A N 1
ATOM 1252 C CA . SER A 1 169 ? 0.990 -13.652 -11.228 1.00 97.38 169 SER A CA 1
ATOM 1253 C C . SER A 1 169 ? 1.576 -14.975 -11.717 1.00 97.38 169 SER A C 1
ATOM 1255 O O . SER A 1 169 ? 2.739 -15.263 -11.434 1.00 97.38 169 SER A O 1
ATOM 1257 N N . ARG A 1 170 ? 0.825 -15.735 -12.528 1.00 96.75 170 ARG A N 1
ATOM 1258 C CA . ARG A 1 170 ? 1.267 -17.023 -13.090 1.00 96.75 170 ARG A CA 1
ATOM 1259 C C . ARG A 1 170 ? 2.375 -16.857 -14.129 1.00 96.75 170 ARG A C 1
ATOM 1261 O O . ARG A 1 170 ? 3.186 -17.764 -14.299 1.00 96.75 170 ARG A O 1
ATOM 1268 N N . HIS A 1 171 ? 2.434 -15.692 -14.777 1.00 94.44 171 HIS A N 1
ATOM 1269 C CA . HIS A 1 171 ? 3.424 -15.361 -15.811 1.00 94.44 171 HIS A CA 1
ATOM 1270 C C . HIS A 1 171 ? 4.654 -14.621 -15.268 1.00 94.44 171 HIS A C 1
ATOM 1272 O O . HIS A 1 171 ? 5.602 -14.362 -16.009 1.00 94.44 171 HIS A O 1
ATOM 1278 N N . CYS A 1 172 ? 4.673 -14.288 -13.975 1.00 94.19 172 CYS A N 1
ATOM 1279 C CA . CYS A 1 172 ? 5.806 -13.634 -13.325 1.00 94.19 172 CYS A CA 1
ATOM 1280 C C . CYS A 1 172 ? 6.725 -14.636 -12.609 1.00 94.19 172 CYS A C 1
ATOM 1282 O O . CYS A 1 172 ? 6.349 -15.763 -12.285 1.00 94.19 172 CYS A O 1
ATOM 1284 N N . GLY A 1 173 ? 7.957 -14.209 -12.322 1.00 95.25 173 GLY A N 1
ATOM 1285 C CA . GLY A 1 173 ? 8.928 -15.009 -11.579 1.00 95.25 173 GLY A CA 1
ATOM 1286 C C . GLY A 1 173 ? 10.354 -14.687 -11.994 1.00 95.25 173 GLY A C 1
ATOM 1287 O O . GLY A 1 173 ? 10.727 -14.920 -13.142 1.00 95.25 173 GLY A O 1
ATOM 1288 N N . GLN A 1 174 ? 11.160 -14.209 -11.043 1.00 95.06 174 GLN A N 1
ATOM 1289 C CA . GLN A 1 174 ? 12.499 -13.677 -11.324 1.00 95.06 174 GLN A CA 1
ATOM 1290 C C . GLN A 1 174 ? 13.375 -14.664 -12.108 1.00 95.06 174 GLN A C 1
ATOM 1292 O O . GLN A 1 174 ? 14.009 -14.295 -13.086 1.00 95.06 174 GLN A O 1
ATOM 1297 N N . LEU A 1 175 ? 13.344 -15.943 -11.722 1.00 95.25 175 LEU A N 1
ATOM 1298 C CA . LEU A 1 175 ? 14.171 -16.994 -12.325 1.00 95.25 175 LEU A CA 1
ATOM 1299 C C . LEU A 1 175 ? 13.634 -17.528 -13.665 1.00 95.25 175 LEU A C 1
ATOM 1301 O O . LEU A 1 175 ? 14.281 -18.360 -14.293 1.00 95.25 175 LEU A O 1
ATOM 1305 N N . ARG A 1 176 ? 12.448 -17.086 -14.106 1.00 93.44 176 ARG A N 1
ATOM 1306 C CA . ARG A 1 176 ? 11.855 -17.457 -15.406 1.00 93.44 176 ARG A CA 1
ATOM 1307 C C . ARG A 1 176 ? 12.034 -16.372 -16.469 1.00 93.44 176 ARG A C 1
ATOM 1309 O O . ARG A 1 176 ? 11.857 -16.637 -17.655 1.00 93.44 176 ARG A O 1
ATOM 1316 N N . GLN A 1 177 ? 12.380 -15.155 -16.060 1.00 92.31 177 GLN A N 1
ATOM 1317 C CA . GLN A 1 177 ? 12.497 -14.001 -16.943 1.00 92.31 177 GLN A CA 1
ATOM 1318 C C . GLN A 1 177 ? 13.898 -13.943 -17.559 1.00 92.31 177 GLN A C 1
ATOM 1320 O O . GLN A 1 177 ? 14.830 -13.431 -16.952 1.00 92.31 177 GLN A O 1
ATOM 1325 N N . LYS A 1 178 ? 14.050 -14.459 -18.786 1.00 93.25 178 LYS A N 1
ATOM 1326 C CA . LYS A 1 178 ? 15.316 -14.369 -19.543 1.00 93.25 178 LYS A CA 1
ATOM 1327 C C . LYS A 1 178 ? 15.610 -12.950 -20.041 1.00 93.25 178 LYS A C 1
ATOM 1329 O O . LYS A 1 178 ? 16.763 -12.539 -20.087 1.00 93.25 178 LYS A O 1
ATOM 1334 N N . TYR A 1 179 ? 14.568 -12.231 -20.451 1.00 92.94 179 TYR A N 1
ATOM 1335 C CA . TYR A 1 179 ? 14.655 -10.862 -20.946 1.00 92.94 179 TYR A CA 1
ATOM 1336 C C . TYR A 1 179 ? 13.802 -9.970 -20.051 1.00 92.94 179 TYR A C 1
ATOM 1338 O O . TYR A 1 179 ? 12.626 -10.260 -19.829 1.00 92.94 179 TYR A O 1
ATOM 1346 N N . HIS A 1 180 ? 14.397 -8.906 -19.523 1.00 92.31 180 HIS A N 1
ATOM 1347 C CA . HIS A 1 180 ? 13.734 -7.954 -18.640 1.00 92.31 180 HIS A CA 1
ATOM 1348 C C . HIS A 1 180 ? 14.361 -6.563 -18.793 1.00 92.31 180 HIS A C 1
ATOM 1350 O O . HIS A 1 180 ? 15.560 -6.432 -19.035 1.00 92.31 180 HIS A O 1
ATOM 1356 N N . LEU A 1 181 ? 13.542 -5.521 -18.637 1.00 91.56 181 LEU A N 1
ATOM 1357 C CA . LEU A 1 181 ? 14.000 -4.136 -18.544 1.00 91.56 181 LEU A CA 1
ATOM 1358 C C . LEU A 1 181 ? 14.056 -3.736 -17.067 1.00 91.56 181 LEU A C 1
ATOM 1360 O O . LEU A 1 181 ? 13.025 -3.545 -16.418 1.00 91.56 181 LEU A O 1
ATOM 1364 N N . GLY A 1 182 ? 15.274 -3.619 -16.538 1.00 93.19 182 GLY A N 1
ATOM 1365 C CA . GLY A 1 182 ? 15.515 -3.368 -15.118 1.00 93.19 182 GLY A CA 1
ATOM 1366 C C . GLY A 1 182 ? 15.627 -4.659 -14.323 1.00 93.19 182 GLY A C 1
ATOM 1367 O O . GLY A 1 182 ? 16.188 -5.637 -14.809 1.00 93.19 182 GLY A O 1
ATOM 1368 N N . ASN A 1 183 ? 15.106 -4.666 -13.102 1.00 93.19 183 ASN A N 1
ATOM 1369 C CA . ASN A 1 183 ? 15.175 -5.818 -12.215 1.00 93.19 183 ASN A CA 1
ATOM 1370 C C . ASN A 1 183 ? 14.133 -6.877 -12.609 1.00 93.19 183 ASN A C 1
ATOM 1372 O O . ASN A 1 183 ? 12.968 -6.524 -12.821 1.00 93.19 183 ASN A O 1
ATOM 1376 N N . PRO A 1 184 ? 14.500 -8.171 -12.642 1.00 94.94 184 PRO A N 1
ATOM 1377 C CA . PRO A 1 184 ? 13.518 -9.239 -12.750 1.00 94.94 184 PRO A CA 1
ATOM 1378 C C . PRO A 1 184 ? 12.628 -9.257 -11.498 1.00 94.94 184 PRO A C 1
ATOM 1380 O O . PRO A 1 184 ? 13.046 -8.868 -10.402 1.00 94.94 184 PRO A O 1
ATOM 1383 N N . VAL A 1 185 ? 11.383 -9.707 -11.650 1.00 95.50 185 VAL A N 1
ATOM 1384 C CA . VAL A 1 185 ? 10.348 -9.643 -10.612 1.00 95.50 185 VAL A CA 1
ATOM 1385 C C . VAL A 1 185 ? 9.430 -10.866 -10.609 1.00 95.50 185 VAL A C 1
ATOM 1387 O O . VAL A 1 185 ? 9.038 -11.402 -11.645 1.00 95.50 185 VAL A O 1
ATOM 1390 N N . GLY A 1 186 ? 9.036 -11.292 -9.412 1.00 96.75 186 GLY A N 1
ATOM 1391 C CA . GLY A 1 186 ? 7.790 -12.029 -9.201 1.00 96.75 186 GLY A CA 1
ATOM 1392 C C . GLY A 1 186 ? 6.625 -11.060 -8.982 1.00 96.75 186 GLY A C 1
ATOM 1393 O O . GLY A 1 186 ? 6.848 -9.874 -8.742 1.00 96.75 186 GLY A O 1
ATOM 1394 N N . LEU A 1 187 ? 5.394 -11.563 -9.006 1.00 96.88 187 LEU A N 1
ATOM 1395 C CA . LEU A 1 187 ? 4.200 -10.804 -8.630 1.00 96.88 187 LEU A CA 1
ATOM 1396 C C . LEU A 1 187 ? 3.463 -11.586 -7.542 1.00 96.88 187 LEU A C 1
ATOM 1398 O O . LEU A 1 187 ? 3.025 -12.704 -7.794 1.00 96.88 187 LEU A O 1
ATOM 1402 N N . MET A 1 188 ? 3.361 -11.018 -6.341 1.00 97.69 188 MET A N 1
ATOM 1403 C CA . MET A 1 188 ? 2.578 -11.592 -5.246 1.00 97.69 188 MET A CA 1
ATOM 1404 C C . MET A 1 188 ? 1.125 -11.136 -5.385 1.00 97.69 188 MET A C 1
ATOM 1406 O O . MET A 1 188 ? 0.882 -9.934 -5.227 1.00 97.69 188 MET A O 1
ATOM 1410 N N . PRO A 1 189 ? 0.173 -12.039 -5.673 1.00 98.00 189 PRO A N 1
ATOM 1411 C CA . PRO A 1 189 ? -1.239 -11.709 -5.622 1.00 98.00 189 PRO A CA 1
ATOM 1412 C C . PRO A 1 189 ? -1.694 -11.663 -4.159 1.00 98.00 189 PRO A C 1
ATOM 1414 O O . PRO A 1 189 ? -1.512 -12.622 -3.410 1.00 98.00 189 PRO A O 1
ATOM 1417 N N . LEU A 1 190 ? -2.298 -10.553 -3.751 1.00 97.81 190 LEU A N 1
ATOM 1418 C CA . LEU A 1 190 ? -3.011 -10.434 -2.487 1.00 97.81 190 LEU A CA 1
ATOM 1419 C C . LEU A 1 190 ? -4.504 -10.427 -2.783 1.00 97.81 190 LEU A C 1
ATOM 1421 O O . LEU A 1 190 ? -5.000 -9.537 -3.472 1.00 97.81 190 LEU A O 1
ATOM 1425 N N . VAL A 1 191 ? -5.188 -11.436 -2.256 1.00 96.19 191 VAL A N 1
ATOM 1426 C CA . VAL A 1 191 ? -6.628 -11.668 -2.458 1.00 96.19 191 VAL A CA 1
ATOM 1427 C C . VAL A 1 191 ? -7.457 -11.324 -1.217 1.00 96.19 191 VAL A C 1
ATOM 1429 O O . VAL A 1 191 ? -8.678 -11.354 -1.254 1.00 96.19 191 VAL A O 1
ATOM 1432 N N . ASN A 1 192 ? -6.792 -11.027 -0.098 1.00 94.56 192 ASN A N 1
ATOM 1433 C CA . ASN A 1 192 ? -7.403 -10.763 1.206 1.00 94.56 192 ASN A CA 1
ATOM 1434 C C . ASN A 1 192 ? -7.062 -9.368 1.761 1.00 94.56 192 ASN A C 1
ATOM 1436 O O . ASN A 1 192 ? -7.327 -9.091 2.927 1.00 94.56 192 ASN A O 1
ATOM 1440 N N . ALA A 1 193 ? -6.426 -8.513 0.958 1.00 97.56 193 ALA A N 1
ATOM 1441 C CA . ALA A 1 193 ? -6.153 -7.138 1.347 1.00 97.56 193 ALA A CA 1
ATOM 1442 C C . ALA A 1 193 ? -7.414 -6.283 1.178 1.00 97.56 193 ALA A C 1
ATOM 1444 O O . ALA A 1 193 ? -8.126 -6.410 0.182 1.00 97.56 193 ALA A O 1
ATOM 1445 N N . ARG A 1 194 ? -7.650 -5.349 2.100 1.00 98.38 194 ARG A N 1
ATOM 1446 C CA . ARG A 1 194 ? -8.618 -4.273 1.896 1.00 98.38 194 ARG A CA 1
ATOM 1447 C C . ARG A 1 194 ? -8.027 -3.262 0.918 1.00 98.38 194 ARG A C 1
ATOM 1449 O O . ARG A 1 194 ? -7.123 -2.500 1.263 1.00 98.38 194 ARG A O 1
ATOM 1456 N N . VAL A 1 195 ? -8.520 -3.281 -0.312 1.00 98.50 195 VAL A N 1
ATOM 1457 C CA . VAL A 1 195 ? -8.067 -2.384 -1.377 1.00 98.50 195 VAL A CA 1
ATOM 1458 C C . VAL A 1 195 ? -8.752 -1.033 -1.245 1.00 98.50 195 VAL A C 1
ATOM 1460 O O . VAL A 1 195 ? -9.973 -0.973 -1.132 1.00 98.50 195 VAL A O 1
ATOM 1463 N N . ILE A 1 196 ? -7.964 0.043 -1.276 1.00 98.56 196 ILE A N 1
ATOM 1464 C CA . ILE A 1 196 ? -8.467 1.420 -1.285 1.00 98.56 196 ILE A CA 1
ATOM 1465 C C . ILE A 1 196 ? -7.961 2.105 -2.551 1.00 98.56 196 ILE A C 1
ATOM 1467 O O . ILE A 1 196 ? -6.749 2.193 -2.764 1.00 98.56 196 ILE A O 1
ATOM 1471 N N . THR A 1 197 ? -8.905 2.573 -3.362 1.00 97.38 197 THR A N 1
ATOM 1472 C CA . THR A 1 197 ? -8.704 3.247 -4.649 1.00 97.38 197 THR A CA 1
ATOM 1473 C C . THR A 1 197 ? -9.611 4.481 -4.735 1.00 97.38 197 THR A C 1
ATOM 1475 O O . THR A 1 197 ? -10.460 4.658 -3.857 1.00 97.38 197 THR A O 1
ATOM 1478 N N . GLU A 1 198 ? -9.401 5.346 -5.733 1.00 93.06 198 GLU A N 1
ATOM 1479 C CA . GLU A 1 198 ? -10.271 6.502 -6.027 1.00 93.06 198 GLU A CA 1
ATOM 1480 C C . GLU A 1 198 ? -11.655 6.125 -6.566 1.00 93.06 198 GLU A C 1
ATOM 1482 O O . GLU A 1 198 ? -11.770 5.069 -7.235 1.00 93.06 198 GLU A O 1
#

pLDDT: mean 94.7, std 6.51, range [52.25, 98.88]

Sequence (198 aa):
MSNQEITSAVFALTPSESKRLIARAVAALPEVQRAMERGQIIIANGTTNAFVAEELLGVPVPKVRFAAGVISEGVLVVRRSEERLPPYVLRDGEPVDLPMREALLEFEADDVFIKGANAVDPQGNVGILMSHDRGGTIGMALGIVVARGAHLIAPVGLEKLIPSVPEASRHCGQLRQKYHLGNPVGLMPLVNARVITE

Radius of gyration: 17.48 Å; chains: 1; bounding box: 64×36×41 Å